Protein AF-A0A167DPK0-F1 (afdb_monomer_lite)

Organism: NCBI:txid796027

Radius of gyration: 29.3 Å; chains: 1; bounding box: 85×48×96 Å

InterPro domains:
  IPR035189 Std1/Mth1 [PF17235] (46-221)

Secondary structure (DSSP, 8-state):
--HHHHHHHHGGGSS--------PPP---------PPP-----------PPPEE-HHHHS-S--TTTS-HHHHS-GGGB-TTSSBGGG---STTHHHHHHHHHTEESS--GGGTTSPPEESSTT---EE--TT--HHHHHHHHHTS-TTGGG---HHHHHHHHHHHHHHHHHHHHHH-TT--TTPPPPHHHHHHHHHHHHHHHHHHHHHHHHHHHHHHHHHHHHHHHHHHHHTTS-SS-SSHHHHHHHTT---TT--GGGTTSS---PPP----HHHHHHHHHHHHHHHHHHTT----PPP--

Sequence (303 aa):
MSTMISTMYSTAMSQHIPQSLLSSPTVRVSSPGLGKPSFSHIEHVSKPTTAKVLPLKDLIAKNFSDMYAPEVLADPRLLNDIGRPKFTDRAIVDWTVNDVRSLLIVCELQPEWNGVLPVVQESGYRMMHLPLNASNEQIVDTLVSSDIYKEHNFDKRFLVQTAQYTVEAARRRIVGNQANGNEFAPLSKPEWRNIIENYLLNLGCEAQCRLDYKRVCMQLKRQKQALAKETSSHSSSSNSLLKKALLASSSTSPDFPSYLKNNMNSQKPKPSLTRHEKQVVWVQVQSQLYQRLGLDWEADELV

Structure (mmCIF, N/CA/C/O backbone):
data_AF-A0A167DPK0-F1
#
_entry.id   AF-A0A167DPK0-F1
#
loop_
_atom_site.group_PDB
_atom_site.id
_atom_site.type_symbol
_atom_site.label_atom_id
_atom_site.label_alt_id
_atom_site.label_comp_id
_atom_site.label_asym_id
_atom_site.label_entity_id
_atom_site.label_seq_id
_atom_site.pdbx_PDB_ins_code
_atom_site.Cartn_x
_atom_site.Cartn_y
_atom_site.Cartn_z
_atom_site.occupancy
_atom_site.B_iso_or_equiv
_atom_site.auth_seq_id
_atom_site.auth_comp_id
_atom_site.auth_asym_id
_atom_site.auth_atom_id
_atom_site.pdbx_PDB_model_num
ATOM 1 N N . MET A 1 1 ? 26.444 -0.293 13.824 1.00 27.33 1 MET A N 1
ATOM 2 C CA . MET A 1 1 ? 26.329 -0.323 12.347 1.00 27.33 1 MET A CA 1
ATOM 3 C C . MET A 1 1 ? 24.963 -0.826 11.842 1.00 27.33 1 MET A C 1
ATOM 5 O O . MET A 1 1 ? 24.847 -1.095 10.660 1.00 27.33 1 MET A O 1
ATOM 9 N N . SER A 1 2 ? 23.902 -0.866 12.670 1.00 25.80 2 SER A N 1
ATOM 10 C CA . SER A 1 2 ? 22.515 -1.142 12.219 1.00 25.80 2 SER A CA 1
ATOM 11 C C . SER A 1 2 ? 21.680 0.117 11.948 1.00 25.80 2 SER A C 1
ATOM 13 O O . SER A 1 2 ? 20.556 0.012 11.475 1.00 25.80 2 SER A O 1
ATOM 15 N N . THR A 1 3 ? 22.204 1.311 12.234 1.00 26.42 3 THR A N 1
ATOM 16 C CA . THR A 1 3 ? 21.411 2.549 12.231 1.00 26.42 3 THR A CA 1
ATOM 17 C C . THR A 1 3 ? 21.234 3.166 10.839 1.00 26.42 3 THR A C 1
ATOM 19 O O . THR A 1 3 ? 20.255 3.865 10.627 1.00 26.42 3 THR A O 1
ATOM 22 N N . MET A 1 4 ? 22.112 2.879 9.867 1.00 25.86 4 MET A N 1
ATOM 23 C CA . MET A 1 4 ? 22.063 3.540 8.548 1.00 25.86 4 MET A CA 1
ATOM 24 C C . MET A 1 4 ? 21.025 2.962 7.575 1.00 25.86 4 MET A C 1
ATOM 26 O O . MET A 1 4 ? 20.507 3.704 6.747 1.00 25.86 4 MET A O 1
ATOM 30 N N . ILE A 1 5 ? 20.655 1.681 7.694 1.00 32.56 5 ILE A N 1
ATOM 31 C CA . ILE A 1 5 ? 19.601 1.096 6.841 1.00 32.56 5 ILE A CA 1
ATOM 32 C C . ILE A 1 5 ? 18.209 1.560 7.309 1.00 32.56 5 ILE A C 1
ATOM 34 O O . ILE A 1 5 ? 17.318 1.755 6.488 1.00 32.56 5 ILE A O 1
ATOM 38 N N . SER A 1 6 ? 18.040 1.842 8.609 1.00 30.30 6 SER A N 1
ATOM 39 C CA . SER A 1 6 ? 16.793 2.406 9.151 1.00 30.30 6 SER A CA 1
ATOM 40 C C . SER A 1 6 ? 16.546 3.831 8.646 1.00 30.30 6 SER A C 1
ATOM 42 O O . SER A 1 6 ? 15.424 4.172 8.286 1.00 30.30 6 SER A O 1
ATOM 44 N N . THR A 1 7 ? 17.593 4.657 8.528 1.00 32.47 7 THR A N 1
ATOM 45 C CA . THR A 1 7 ? 17.460 6.067 8.122 1.00 32.47 7 THR A CA 1
ATOM 46 C C . THR A 1 7 ? 16.958 6.238 6.684 1.00 32.47 7 THR A C 1
ATOM 48 O O . THR A 1 7 ? 16.249 7.198 6.406 1.00 32.47 7 THR A O 1
ATOM 51 N N . MET A 1 8 ? 17.240 5.300 5.771 1.00 36.44 8 MET A N 1
ATOM 52 C CA . MET A 1 8 ? 16.767 5.409 4.380 1.00 36.44 8 MET A CA 1
ATOM 53 C C . MET A 1 8 ? 15.260 5.148 4.208 1.00 36.44 8 MET A C 1
ATOM 55 O O . MET A 1 8 ? 14.679 5.585 3.212 1.00 36.44 8 MET A O 1
ATOM 59 N N . TYR A 1 9 ? 14.614 4.493 5.182 1.00 41.19 9 TYR A N 1
ATOM 60 C CA . TYR A 1 9 ? 13.186 4.150 5.130 1.00 41.19 9 TYR A CA 1
ATOM 61 C C . TYR A 1 9 ? 12.336 4.830 6.217 1.00 41.19 9 TYR A C 1
ATOM 63 O O . TYR A 1 9 ? 11.127 4.961 6.034 1.00 41.19 9 TYR A O 1
ATOM 71 N N . SER A 1 10 ? 12.949 5.323 7.299 1.00 35.56 10 SER A N 1
ATOM 72 C CA . SER A 1 10 ? 12.265 6.028 8.395 1.00 35.56 10 SER A CA 1
ATOM 73 C C . SER A 1 10 ? 11.780 7.434 8.041 1.00 35.56 10 SER A C 1
ATOM 75 O O . SER A 1 10 ? 10.723 7.856 8.494 1.00 35.56 10 SER A O 1
ATOM 77 N N . THR A 1 11 ? 12.504 8.182 7.205 1.00 37.75 11 THR A N 1
ATOM 78 C CA . THR A 1 11 ? 12.192 9.606 6.962 1.00 37.75 11 THR A CA 1
ATOM 79 C C . THR A 1 11 ? 10.936 9.826 6.097 1.00 37.75 11 THR A C 1
ATOM 81 O O . THR A 1 11 ? 10.488 10.956 5.930 1.00 37.75 11 THR A O 1
ATOM 84 N N . ALA A 1 12 ? 10.327 8.765 5.554 1.00 40.50 12 ALA A N 1
ATOM 85 C CA . ALA A 1 12 ? 9.213 8.859 4.605 1.00 40.50 12 ALA A CA 1
ATOM 86 C C . ALA A 1 12 ? 7.837 9.169 5.232 1.00 40.50 12 ALA A C 1
ATOM 88 O O . ALA A 1 12 ? 6.881 9.364 4.485 1.00 40.50 12 ALA A O 1
ATOM 89 N N . MET A 1 13 ? 7.710 9.203 6.563 1.00 44.97 13 MET A N 1
ATOM 90 C CA . MET A 1 13 ? 6.403 9.331 7.235 1.00 44.97 13 MET A CA 1
ATOM 91 C C . MET A 1 13 ? 6.269 10.568 8.135 1.00 44.97 13 MET A C 1
ATOM 93 O O . MET A 1 13 ? 5.183 10.814 8.650 1.00 44.97 13 MET A O 1
ATOM 97 N N . SER A 1 14 ? 7.335 11.355 8.321 1.00 34.38 14 SER A N 1
ATOM 98 C CA . SER A 1 14 ? 7.389 12.387 9.371 1.00 34.38 14 SER A CA 1
ATOM 99 C C . SER A 1 14 ? 7.186 13.830 8.890 1.00 34.38 14 SER A C 1
ATOM 101 O O . SER A 1 14 ? 7.500 14.753 9.636 1.00 34.38 14 SER A O 1
ATOM 103 N N . GLN A 1 15 ? 6.708 14.088 7.666 1.00 36.50 15 GLN A N 1
ATOM 104 C CA . GLN A 1 15 ? 6.558 15.476 7.197 1.00 36.50 15 GLN A CA 1
ATOM 105 C C . GLN A 1 15 ? 5.253 15.743 6.437 1.00 36.50 15 GLN A C 1
ATOM 107 O O . GLN A 1 15 ? 5.051 15.252 5.325 1.00 36.50 15 GLN A O 1
ATOM 112 N N . HIS A 1 16 ? 4.432 16.570 7.097 1.00 39.66 16 HIS A N 1
ATOM 113 C CA . HIS A 1 16 ? 3.443 17.549 6.635 1.00 39.66 16 HIS A CA 1
ATOM 114 C C . HIS A 1 16 ? 2.552 17.204 5.430 1.00 39.66 16 HIS A C 1
ATOM 116 O O . HIS A 1 16 ? 3.004 17.134 4.289 1.00 39.66 16 HIS A O 1
ATOM 122 N N . ILE A 1 17 ? 1.236 17.187 5.680 1.00 36.88 17 ILE A N 1
ATOM 123 C CA . ILE A 1 17 ? 0.193 17.443 4.677 1.00 36.88 17 ILE A CA 1
ATOM 124 C C . ILE A 1 17 ? -0.307 18.886 4.883 1.00 36.88 17 ILE A C 1
ATOM 126 O O . ILE A 1 17 ? -1.139 19.117 5.764 1.00 36.88 17 ILE A O 1
ATOM 130 N N . PRO A 1 18 ? 0.148 19.885 4.104 1.00 30.56 18 PRO A N 1
ATOM 131 C CA . PRO A 1 18 ? -0.473 21.202 4.112 1.00 30.56 18 PRO A CA 1
ATOM 132 C C . PRO A 1 18 ? -1.832 21.132 3.405 1.00 30.56 18 PRO A C 1
ATOM 134 O O . PRO A 1 18 ? -1.925 20.786 2.227 1.00 30.56 18 PRO A O 1
ATOM 137 N N . GLN A 1 19 ? -2.905 21.485 4.112 1.00 33.00 19 GLN A N 1
ATOM 138 C CA . GLN A 1 19 ? -4.213 21.738 3.506 1.00 33.00 19 GLN A CA 1
ATOM 139 C C . GLN A 1 19 ? -4.300 23.191 3.021 1.00 33.00 19 GLN A C 1
ATOM 141 O O . GLN A 1 19 ? -4.939 24.014 3.668 1.00 33.00 19 GLN A O 1
ATOM 146 N N . SER A 1 20 ? -3.682 23.536 1.890 1.00 33.72 20 SER A N 1
ATOM 147 C CA . SER A 1 20 ? -4.003 24.786 1.183 1.00 33.72 20 SER A CA 1
ATOM 148 C C . SER A 1 20 ? -3.392 24.843 -0.220 1.00 33.72 20 SER A C 1
ATOM 150 O O . SER A 1 20 ? -2.316 24.309 -0.455 1.00 33.72 20 SER A O 1
ATOM 152 N N . LEU A 1 21 ? -4.080 25.581 -1.107 1.00 29.33 21 LEU A N 1
ATOM 153 C CA . LEU A 1 21 ? -3.660 26.095 -2.427 1.00 29.33 21 LEU A CA 1
ATOM 154 C C . LEU A 1 21 ? -4.123 25.301 -3.669 1.00 29.33 21 LEU A C 1
ATOM 156 O O . LEU A 1 21 ? -3.356 24.628 -4.346 1.00 29.33 21 LEU A O 1
ATOM 160 N N . LEU A 1 22 ? -5.398 25.492 -4.035 1.00 30.78 22 LEU A N 1
ATOM 161 C CA . LEU A 1 22 ? -5.897 25.307 -5.404 1.00 30.78 22 LEU A CA 1
ATOM 162 C C . LEU A 1 22 ? -6.153 26.684 -6.025 1.00 30.78 22 LEU A C 1
ATOM 164 O O . LEU A 1 22 ? -7.084 27.386 -5.635 1.00 30.78 22 LEU A O 1
ATOM 168 N N . SER A 1 23 ? -5.328 27.077 -6.992 1.00 30.00 23 SER A N 1
ATOM 169 C CA . SER A 1 23 ? -5.599 28.169 -7.935 1.00 30.00 23 SER A CA 1
ATOM 170 C C . SER A 1 23 ? -4.771 27.926 -9.195 1.00 30.00 23 SER A C 1
ATOM 172 O O . SER A 1 23 ? -3.567 28.160 -9.199 1.00 30.00 23 SER A O 1
ATOM 174 N N . SER A 1 24 ? -5.401 27.425 -10.258 1.00 31.25 24 SER A N 1
ATOM 175 C CA . SER A 1 24 ? -4.761 27.246 -11.566 1.00 31.25 24 SER A CA 1
ATOM 176 C C . SER A 1 24 ? -5.175 28.380 -12.509 1.00 31.25 24 SER A C 1
ATOM 178 O O . SER A 1 24 ? -6.375 28.635 -12.635 1.00 31.25 24 SER A O 1
ATOM 180 N N . PRO A 1 25 ? -4.238 29.044 -13.208 1.00 32.38 25 PRO A N 1
ATOM 181 C CA . PRO A 1 25 ? -4.571 29.931 -14.311 1.00 32.38 25 PRO A CA 1
ATOM 182 C C . PRO A 1 25 ? -4.713 29.159 -15.634 1.00 32.38 25 PRO A C 1
ATOM 184 O O . PRO A 1 25 ? -3.910 28.294 -15.980 1.00 32.38 25 PRO A O 1
ATOM 187 N N . THR A 1 26 ? -5.749 29.518 -16.388 1.00 33.09 26 THR A N 1
ATOM 188 C CA . THR A 1 26 ? -6.045 29.041 -17.744 1.00 33.09 26 THR A CA 1
ATOM 189 C C . THR A 1 26 ? -5.082 29.663 -18.756 1.00 33.09 26 THR A C 1
ATOM 191 O O . THR A 1 26 ? -5.118 30.874 -18.969 1.00 33.09 26 THR A O 1
ATOM 194 N N . VAL A 1 27 ? -4.278 28.847 -19.443 1.00 34.25 27 VAL A N 1
ATOM 195 C CA . VAL A 1 27 ? -3.477 29.281 -20.600 1.00 34.25 27 VAL A CA 1
ATOM 196 C C . VAL A 1 27 ? -4.094 28.713 -21.878 1.00 34.25 27 VAL A C 1
ATOM 198 O O . VAL A 1 27 ? -4.186 27.502 -22.058 1.00 34.25 27 VAL A O 1
ATOM 201 N N . ARG A 1 28 ? -4.535 29.606 -22.773 1.00 38.69 28 ARG A N 1
ATOM 202 C CA . ARG A 1 28 ? -4.926 29.276 -24.152 1.00 38.69 28 ARG A CA 1
ATOM 203 C C . ARG A 1 28 ? -3.674 29.244 -25.026 1.00 38.69 28 ARG A C 1
ATOM 205 O O . ARG A 1 28 ? -2.980 30.252 -25.120 1.00 38.69 28 ARG A O 1
ATOM 212 N N . VAL A 1 29 ? -3.434 28.121 -25.699 1.00 40.19 29 VAL A N 1
ATOM 213 C CA . VAL A 1 29 ? -2.419 27.992 -26.754 1.00 40.19 29 VAL A CA 1
ATOM 214 C C . VAL A 1 29 ? -3.125 27.881 -28.103 1.00 40.19 29 VAL A C 1
ATOM 216 O O . VAL A 1 29 ? -3.998 27.037 -28.291 1.00 40.19 29 VAL A O 1
ATOM 219 N N . SER A 1 30 ? -2.743 28.758 -29.027 1.00 42.22 30 SER A N 1
ATOM 220 C CA . SER A 1 30 ? -3.164 28.774 -30.429 1.00 42.22 30 SER A CA 1
ATOM 221 C C . SER A 1 30 ? -2.157 27.987 -31.274 1.00 42.22 30 SER A C 1
ATOM 223 O O . SER A 1 30 ? -0.954 28.190 -31.125 1.00 42.22 30 SER A O 1
ATOM 225 N N . SER A 1 31 ? -2.623 27.134 -32.189 1.00 39.69 31 SER A N 1
ATOM 226 C CA . SER A 1 31 ? -1.777 26.371 -33.126 1.00 39.69 31 SER A CA 1
ATOM 227 C C . SER A 1 31 ? -2.003 26.818 -34.576 1.00 39.69 31 SER A C 1
ATOM 229 O O . SER A 1 31 ? -3.163 26.997 -34.957 1.00 39.69 31 SER A O 1
ATOM 231 N N . PRO A 1 32 ? -0.955 26.910 -35.421 1.00 49.31 32 PRO A N 1
ATOM 232 C CA . PRO A 1 32 ? -1.124 26.960 -36.870 1.00 49.31 32 PRO A CA 1
ATOM 233 C C . PRO A 1 32 ? -0.533 25.738 -37.607 1.00 49.31 32 PRO A C 1
ATOM 235 O O . PRO A 1 32 ? 0.553 25.271 -37.285 1.00 49.31 32 PRO A O 1
ATOM 238 N N . GLY A 1 33 ? -1.260 25.304 -38.647 1.00 39.09 33 GLY A N 1
ATOM 239 C CA . GLY A 1 33 ? -0.754 24.898 -39.975 1.00 39.09 33 GLY A CA 1
ATOM 240 C C . GLY A 1 33 ? 0.009 23.569 -40.106 1.00 39.09 33 GLY A C 1
ATOM 241 O O . GLY A 1 33 ? 1.165 23.475 -39.730 1.00 39.09 33 GLY A O 1
ATOM 242 N N . LEU A 1 34 ? -0.626 22.488 -40.573 1.00 48.00 34 LEU A N 1
ATOM 243 C CA . LEU A 1 34 ? -0.731 22.024 -41.977 1.00 48.00 34 LEU A CA 1
ATOM 244 C C . LEU A 1 34 ? 0.576 21.515 -42.631 1.00 48.00 34 LEU A C 1
ATOM 246 O O . LEU A 1 34 ? 1.387 22.284 -43.133 1.00 48.00 34 LEU A O 1
ATOM 250 N N . GLY A 1 35 ? 0.674 20.189 -42.761 1.00 40.03 35 GLY A N 1
ATOM 251 C CA . GLY A 1 35 ? 1.573 19.490 -43.682 1.00 40.03 35 GLY A CA 1
ATOM 252 C C . GLY A 1 35 ? 1.210 18.004 -43.739 1.00 40.03 35 GLY A C 1
ATOM 253 O O . GLY A 1 35 ? 1.404 17.291 -42.761 1.00 40.03 35 GLY A O 1
ATOM 254 N N . LYS A 1 36 ? 0.618 17.544 -44.849 1.00 44.56 36 LYS A N 1
ATOM 255 C CA . LYS A 1 36 ? 0.228 16.138 -45.068 1.00 44.56 36 LYS A CA 1
ATOM 256 C C . LYS A 1 36 ? 1.340 15.393 -45.820 1.00 44.56 36 LYS A C 1
ATOM 258 O O . LYS A 1 36 ? 1.557 15.722 -46.986 1.00 44.56 36 LYS A O 1
ATOM 263 N N . PRO A 1 37 ? 1.984 14.366 -45.242 1.00 49.00 37 PRO A N 1
ATOM 264 C CA . PRO A 1 37 ? 2.708 13.375 -46.022 1.00 49.00 37 PRO A CA 1
ATOM 265 C C . PRO A 1 37 ? 1.772 12.228 -46.435 1.00 49.00 37 PRO A C 1
ATOM 267 O O . PRO A 1 37 ? 1.043 11.662 -45.622 1.00 49.00 37 PRO A O 1
ATOM 270 N N . SER A 1 38 ? 1.793 11.914 -47.729 1.00 55.28 38 SER A N 1
ATOM 271 C CA . SER A 1 38 ? 1.148 10.746 -48.334 1.00 55.28 38 SER A CA 1
ATOM 272 C C . SER A 1 38 ? 1.940 9.487 -47.969 1.00 55.28 38 SER A C 1
ATOM 274 O O . SER A 1 38 ? 3.129 9.415 -48.276 1.00 55.28 38 SER A O 1
ATOM 276 N N . PHE A 1 39 ? 1.302 8.518 -47.308 1.00 47.38 39 PHE A N 1
ATOM 277 C CA . PHE A 1 39 ? 1.898 7.226 -46.954 1.00 47.38 39 PHE A CA 1
ATOM 278 C C . PHE A 1 39 ? 1.244 6.106 -47.768 1.00 47.38 39 PHE A C 1
ATOM 280 O O . PHE A 1 39 ? 0.022 5.958 -47.778 1.00 47.38 39 PHE A O 1
ATOM 287 N N . SER A 1 40 ? 2.079 5.324 -48.448 1.00 52.19 40 SER A N 1
ATOM 288 C CA . SER A 1 40 ? 1.713 4.108 -49.166 1.00 52.19 40 SER A CA 1
ATOM 289 C C . SER A 1 40 ? 1.206 3.034 -48.200 1.00 52.19 40 SER A C 1
ATOM 291 O O . SER A 1 40 ? 1.816 2.727 -47.177 1.00 52.19 40 SER A O 1
ATOM 293 N N . HIS A 1 41 ? 0.050 2.479 -48.548 1.00 46.03 41 HIS A N 1
ATOM 294 C CA . HIS A 1 41 ? -0.718 1.516 -47.774 1.00 46.03 41 HIS A CA 1
ATOM 295 C C . HIS A 1 41 ? -0.055 0.129 -47.843 1.00 46.03 41 HIS A C 1
ATOM 297 O O . HIS A 1 41 ? -0.154 -0.558 -48.857 1.00 46.03 41 HIS A O 1
ATOM 303 N N . ILE A 1 42 ? 0.651 -0.273 -46.783 1.00 56.31 42 ILE A N 1
ATOM 304 C CA . ILE A 1 42 ? 1.038 -1.671 -46.550 1.00 56.31 42 ILE A CA 1
ATOM 305 C C . ILE A 1 42 ? -0.034 -2.265 -45.634 1.00 56.31 42 ILE A C 1
ATOM 307 O O . ILE A 1 42 ? -0.063 -1.973 -44.438 1.00 56.31 42 ILE A O 1
ATOM 311 N N . GLU A 1 43 ? -0.935 -3.072 -46.196 1.00 50.31 43 GLU A N 1
ATOM 312 C CA . GLU A 1 43 ? -1.937 -3.832 -45.442 1.00 50.31 43 GLU A CA 1
ATOM 313 C C . GLU A 1 43 ? -1.256 -4.964 -44.654 1.00 50.31 43 GLU A C 1
ATOM 315 O O . GLU A 1 43 ? -1.217 -6.125 -45.060 1.00 50.31 43 GLU A O 1
ATOM 320 N N . HIS A 1 44 ? -0.694 -4.626 -43.493 1.00 58.75 44 HIS A N 1
ATOM 321 C CA . HIS A 1 44 ? -0.365 -5.618 -42.477 1.00 58.75 44 HIS A CA 1
ATOM 322 C C . HIS A 1 44 ? -1.673 -6.096 -41.838 1.00 58.75 44 HIS A C 1
ATOM 324 O O . HIS A 1 44 ? -2.226 -5.442 -40.957 1.00 58.75 44 HIS A O 1
ATOM 330 N N . VAL A 1 45 ? -2.166 -7.252 -42.288 1.00 55.06 45 VAL A N 1
ATOM 331 C CA . VAL A 1 45 ? -3.273 -7.980 -41.653 1.00 55.06 45 VAL A CA 1
ATOM 332 C C . VAL A 1 45 ? -2.808 -8.466 -40.274 1.00 55.06 45 VAL A C 1
ATOM 334 O O . VAL A 1 45 ? -2.298 -9.576 -40.112 1.00 55.06 45 VAL A O 1
ATOM 337 N N . SER A 1 46 ? -2.926 -7.608 -39.264 1.00 66.94 46 SER A N 1
ATOM 338 C CA . SER A 1 46 ? -2.685 -7.944 -37.864 1.00 66.94 46 SER A CA 1
ATOM 339 C C . SER A 1 46 ? -3.856 -8.780 -37.351 1.00 66.94 46 SER A C 1
ATOM 341 O O . SER A 1 46 ? -4.969 -8.293 -37.157 1.00 66.94 46 SER A O 1
ATOM 343 N N . LYS A 1 47 ? -3.616 -10.082 -37.154 1.00 72.81 47 LYS A N 1
ATOM 344 C CA . LYS A 1 47 ? -4.569 -10.962 -36.463 1.00 72.81 47 LYS A CA 1
ATOM 345 C 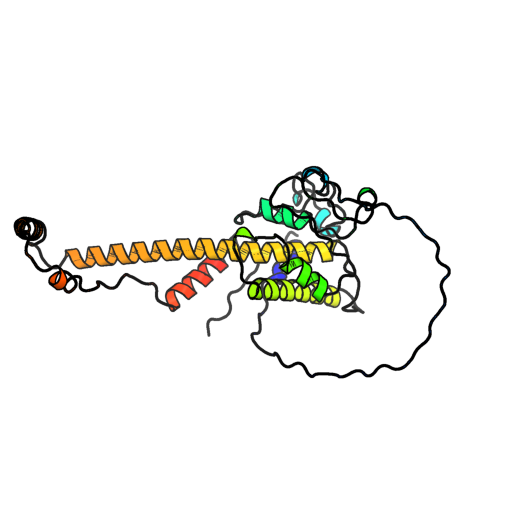C . LYS A 1 47 ? -4.910 -10.347 -35.094 1.00 72.81 47 LYS A C 1
ATOM 347 O O . LYS A 1 47 ? -3.993 -9.875 -34.423 1.00 72.81 47 LYS A O 1
ATOM 352 N N . PRO A 1 48 ? -6.183 -10.364 -34.660 1.00 72.19 48 PRO A N 1
ATOM 353 C CA . PRO A 1 48 ? -6.563 -9.839 -33.355 1.00 72.19 48 PRO A CA 1
ATOM 354 C C . PRO A 1 48 ? -5.848 -10.627 -32.252 1.00 72.19 48 PRO A C 1
ATOM 356 O O . PRO A 1 48 ? -6.101 -11.816 -32.054 1.00 72.19 48 PRO A O 1
ATOM 359 N N . THR A 1 49 ? -4.924 -9.968 -31.552 1.00 81.56 49 THR A N 1
ATOM 360 C CA . THR A 1 49 ? -4.180 -10.556 -30.435 1.00 81.56 49 THR A CA 1
ATOM 361 C C . THR A 1 49 ? -5.107 -10.659 -29.228 1.00 81.56 49 THR A C 1
ATOM 363 O O . THR A 1 49 ? -5.312 -9.691 -28.499 1.00 81.56 49 THR A O 1
ATOM 366 N N . THR A 1 50 ? -5.705 -11.829 -29.014 1.00 89.75 50 THR A N 1
ATOM 367 C CA . THR A 1 50 ? -6.469 -12.108 -27.793 1.00 89.75 50 THR A CA 1
ATOM 368 C C . THR A 1 50 ? -5.519 -12.214 -26.602 1.00 89.75 50 THR A C 1
ATOM 370 O O . THR A 1 50 ? -4.518 -12.932 -26.679 1.00 89.75 50 THR A O 1
ATOM 373 N N . ALA A 1 51 ? -5.836 -11.529 -25.500 1.00 93.69 51 ALA A N 1
ATOM 374 C CA . ALA A 1 51 ? -5.058 -11.608 -24.266 1.00 93.69 51 ALA A CA 1
ATOM 375 C C . ALA A 1 51 ? -4.977 -13.059 -23.761 1.00 93.69 51 ALA A C 1
ATOM 377 O O . ALA A 1 51 ? -5.982 -13.772 -23.715 1.00 93.69 51 ALA A O 1
ATOM 378 N N . LYS A 1 52 ? -3.774 -13.501 -23.381 1.00 95.62 52 LYS A N 1
ATOM 379 C CA . LYS A 1 52 ? -3.558 -14.831 -22.794 1.00 95.62 52 LYS A CA 1
ATOM 380 C C . LYS A 1 52 ? -4.114 -14.865 -21.370 1.00 95.62 52 LYS A C 1
ATOM 382 O O . LYS A 1 52 ? -3.941 -13.900 -20.632 1.00 95.62 52 LYS A O 1
ATOM 387 N N . VAL A 1 53 ? -4.730 -15.977 -20.974 1.00 97.62 53 VAL A N 1
ATOM 388 C CA . VAL A 1 53 ? -5.094 -16.239 -19.573 1.00 97.62 53 VAL A CA 1
ATOM 389 C C . VAL A 1 53 ? -3.965 -17.044 -18.940 1.00 97.62 53 VAL A C 1
ATOM 391 O O . VAL A 1 53 ? -3.618 -18.103 -19.461 1.00 97.62 53 VAL A O 1
ATOM 394 N N . LEU A 1 54 ? -3.370 -16.537 -17.861 1.00 97.81 54 LEU A N 1
ATOM 395 C CA . LEU A 1 54 ? -2.229 -17.162 -17.186 1.00 97.81 54 LEU A CA 1
ATOM 396 C C . LEU A 1 54 ? -2.500 -17.296 -15.679 1.00 97.81 54 LEU A C 1
ATOM 398 O O . LEU A 1 54 ? -3.145 -16.414 -15.102 1.00 97.81 54 LEU A O 1
ATOM 402 N N . PRO A 1 55 ? -2.014 -18.367 -15.026 1.00 98.19 55 PRO A N 1
ATOM 403 C CA . PRO A 1 55 ? -2.138 -18.512 -13.581 1.00 98.19 55 PRO A CA 1
ATOM 404 C C . PRO A 1 55 ? -1.210 -17.525 -12.859 1.00 98.19 55 PRO A C 1
ATOM 406 O O . PRO A 1 55 ? -0.105 -17.232 -13.318 1.00 98.19 55 PRO A O 1
ATOM 409 N N . LEU A 1 56 ? -1.630 -17.049 -11.689 1.00 97.88 56 LEU A N 1
ATOM 410 C CA . LEU A 1 56 ? -0.953 -16.018 -10.900 1.00 97.88 56 LEU A CA 1
ATOM 411 C C . LEU A 1 56 ? 0.523 -16.338 -10.632 1.00 97.88 56 LEU A C 1
ATOM 413 O O . LEU A 1 56 ? 1.383 -15.469 -10.753 1.00 97.88 56 LEU A O 1
ATOM 417 N N . LYS A 1 57 ? 0.833 -17.597 -10.311 1.00 97.00 57 LYS A N 1
ATOM 418 C CA . LYS A 1 57 ? 2.206 -18.059 -10.033 1.00 97.00 57 LYS A CA 1
ATOM 419 C C . LYS A 1 57 ? 3.183 -17.858 -11.202 1.00 97.00 57 LYS A C 1
ATOM 421 O O . LYS A 1 57 ? 4.385 -17.770 -10.966 1.00 97.00 57 LYS A O 1
ATOM 426 N N . ASP A 1 58 ? 2.678 -17.811 -12.435 1.00 96.88 58 ASP A N 1
ATOM 427 C CA . ASP A 1 58 ? 3.492 -17.638 -13.642 1.00 96.88 58 ASP A CA 1
ATOM 428 C C . ASP A 1 58 ? 3.679 -16.151 -13.987 1.00 96.88 58 ASP A C 1
ATOM 430 O O . ASP A 1 58 ? 4.526 -15.814 -14.810 1.00 96.88 58 ASP A O 1
ATOM 434 N N . LEU A 1 59 ? 2.915 -15.262 -13.341 1.00 96.69 59 LEU A N 1
ATOM 435 C CA . LEU A 1 59 ? 2.969 -13.811 -13.530 1.00 96.69 59 LEU A CA 1
ATOM 436 C C . LEU A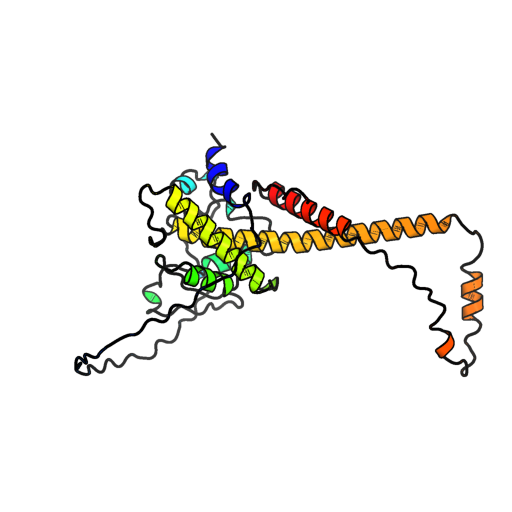 1 59 ? 3.848 -13.101 -12.495 1.00 96.69 59 LEU A C 1
ATOM 438 O O . LEU A 1 59 ? 4.345 -12.008 -12.760 1.00 96.69 59 LEU A O 1
ATOM 442 N N . ILE A 1 60 ? 4.040 -13.699 -11.317 1.00 95.56 60 ILE A N 1
ATOM 443 C CA . ILE A 1 60 ? 4.865 -13.120 -10.253 1.00 95.56 60 ILE A CA 1
ATOM 444 C C . ILE A 1 60 ? 6.349 -13.324 -10.577 1.00 95.56 60 ILE A C 1
ATOM 446 O O . ILE A 1 60 ? 6.787 -14.420 -10.935 1.00 95.56 60 ILE A O 1
ATOM 450 N N . ALA A 1 61 ? 7.138 -12.261 -10.404 1.00 93.50 61 ALA A N 1
ATOM 451 C CA . ALA A 1 61 ? 8.584 -12.318 -10.560 1.00 93.50 61 ALA A CA 1
ATOM 452 C C . ALA A 1 61 ? 9.201 -13.380 -9.635 1.00 93.50 61 ALA A C 1
ATOM 454 O O . ALA A 1 61 ? 8.891 -13.459 -8.449 1.00 93.50 61 ALA A O 1
ATOM 455 N N . LYS A 1 62 ? 10.103 -14.196 -10.185 1.00 92.88 62 LYS A N 1
ATOM 456 C CA . LYS A 1 62 ? 10.856 -15.211 -9.425 1.00 92.88 62 LYS A CA 1
ATOM 457 C C . LYS A 1 62 ? 12.203 -14.689 -8.929 1.00 92.88 62 LYS A C 1
ATOM 459 O O . LYS A 1 62 ? 12.840 -15.327 -8.101 1.00 92.88 62 LYS A O 1
ATOM 464 N N . ASN A 1 63 ? 12.637 -13.553 -9.469 1.00 94.00 63 ASN A N 1
ATOM 465 C CA . ASN A 1 63 ? 13.862 -12.871 -9.101 1.00 94.00 63 ASN A CA 1
ATOM 466 C C . ASN A 1 63 ? 13.541 -11.404 -8.793 1.00 94.00 63 ASN A C 1
ATOM 468 O O . ASN A 1 63 ? 12.809 -10.757 -9.540 1.00 94.00 63 ASN A O 1
ATOM 472 N N . PHE A 1 64 ? 14.100 -10.911 -7.692 1.00 95.19 64 PHE A N 1
ATOM 473 C CA . PHE A 1 64 ? 13.889 -9.568 -7.160 1.00 95.19 64 PHE A CA 1
ATOM 474 C C . PHE A 1 64 ? 15.178 -8.739 -7.123 1.00 95.19 64 PHE A C 1
ATOM 476 O O . PHE A 1 64 ? 15.174 -7.626 -6.600 1.00 95.19 64 PHE A O 1
ATOM 483 N N . SER A 1 65 ? 16.281 -9.257 -7.676 1.00 94.06 65 SER A N 1
ATOM 484 C CA . SER A 1 65 ? 17.603 -8.627 -7.603 1.00 94.06 65 SER A CA 1
ATOM 485 C C . SER A 1 65 ? 17.668 -7.240 -8.244 1.00 94.06 65 SER A C 1
ATOM 487 O O . SER A 1 65 ? 18.528 -6.445 -7.891 1.00 94.06 65 SER A O 1
ATOM 489 N N . ASP A 1 66 ? 16.779 -6.954 -9.195 1.00 94.62 66 ASP A N 1
ATOM 490 C CA . ASP A 1 66 ? 16.704 -5.679 -9.912 1.00 94.62 66 ASP A CA 1
ATOM 491 C C . ASP A 1 66 ? 15.612 -4.734 -9.376 1.00 94.62 66 ASP A C 1
ATOM 493 O O . ASP A 1 66 ? 15.486 -3.601 -9.842 1.00 94.62 66 ASP A O 1
ATOM 497 N N . MET A 1 67 ? 14.818 -5.182 -8.396 1.00 94.50 67 MET A N 1
ATOM 498 C CA . MET A 1 67 ? 13.741 -4.396 -7.784 1.00 94.50 67 MET A CA 1
ATOM 499 C C . MET A 1 67 ? 14.201 -3.576 -6.580 1.00 94.50 67 MET A C 1
ATOM 501 O O . MET A 1 67 ? 13.475 -2.688 -6.138 1.00 94.50 67 MET A O 1
ATOM 505 N N . TYR A 1 68 ? 15.380 -3.867 -6.038 1.00 95.75 68 TYR A N 1
ATOM 506 C CA . TYR A 1 68 ? 15.917 -3.220 -4.846 1.00 95.75 68 TYR A CA 1
ATOM 507 C C . TYR A 1 68 ? 17.339 -2.736 -5.108 1.00 95.75 68 TYR A C 1
ATOM 509 O O . TYR A 1 68 ? 18.048 -3.277 -5.954 1.00 95.75 68 TYR A O 1
ATOM 517 N N . ALA A 1 69 ? 17.750 -1.694 -4.386 1.00 93.19 69 ALA A N 1
ATOM 518 C CA . ALA A 1 69 ? 19.109 -1.187 -4.487 1.00 93.19 69 ALA A CA 1
ATOM 519 C C . ALA A 1 69 ? 20.112 -2.247 -3.976 1.00 93.19 69 ALA A C 1
ATOM 521 O O . ALA A 1 69 ? 19.784 -2.972 -3.026 1.00 93.19 69 ALA A O 1
ATOM 522 N N . PRO A 1 70 ? 21.317 -2.358 -4.567 1.00 93.50 70 PRO A N 1
ATOM 523 C CA . PRO A 1 70 ? 22.302 -3.371 -4.183 1.00 93.50 70 PRO A CA 1
ATOM 524 C C . PRO A 1 70 ? 22.624 -3.377 -2.686 1.00 93.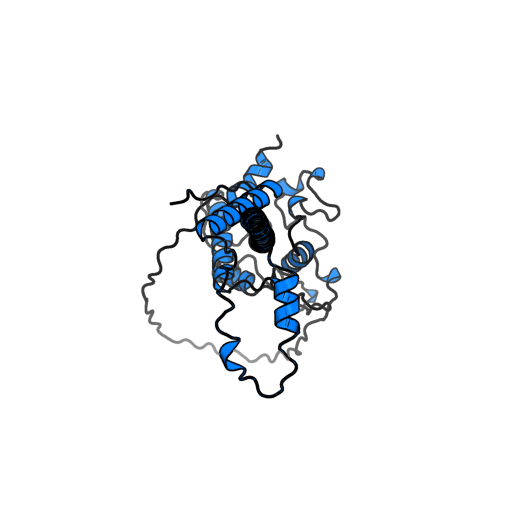50 70 PRO A C 1
ATOM 526 O O . PRO A 1 70 ? 22.825 -4.436 -2.101 1.00 93.50 70 PRO A O 1
ATOM 529 N N . GLU A 1 71 ? 22.608 -2.210 -2.044 1.00 93.50 71 GLU A N 1
ATOM 530 C CA . GLU A 1 71 ? 22.892 -2.032 -0.619 1.00 93.50 71 GLU A CA 1
ATOM 531 C C . GLU A 1 71 ? 21.837 -2.704 0.268 1.00 93.50 71 GLU A C 1
ATOM 533 O O . GLU A 1 71 ? 22.154 -3.205 1.345 1.00 93.50 71 GLU A O 1
ATOM 538 N N . VAL A 1 72 ? 20.584 -2.752 -0.194 1.00 91.50 72 VAL A N 1
ATOM 539 C CA . VAL A 1 72 ? 19.474 -3.410 0.511 1.00 91.50 72 VAL A CA 1
ATOM 540 C C . VAL A 1 72 ? 19.596 -4.930 0.407 1.00 91.50 72 VAL A C 1
ATOM 542 O O . VAL A 1 72 ? 19.239 -5.649 1.338 1.00 91.50 72 VAL A O 1
ATOM 545 N N . LEU A 1 73 ? 20.117 -5.417 -0.721 1.00 93.56 73 LEU A N 1
ATOM 546 C CA . LEU A 1 73 ? 20.312 -6.842 -0.993 1.00 93.56 73 LEU A CA 1
ATOM 547 C C . LEU A 1 73 ? 21.653 -7.382 -0.474 1.00 93.56 73 LEU A C 1
ATOM 549 O O . LEU A 1 73 ? 21.855 -8.594 -0.455 1.00 93.56 73 LEU A O 1
ATOM 553 N N . ALA A 1 74 ? 22.561 -6.500 -0.049 1.00 94.75 74 ALA A N 1
ATOM 554 C CA . ALA A 1 74 ? 23.919 -6.854 0.349 1.00 94.75 74 ALA A CA 1
ATOM 555 C C . ALA A 1 74 ? 23.987 -7.743 1.602 1.00 94.75 74 ALA A C 1
ATOM 557 O O . ALA A 1 74 ? 24.942 -8.505 1.741 1.00 94.75 74 ALA A O 1
ATOM 558 N N . ASP A 1 75 ? 23.001 -7.661 2.504 1.00 95.06 75 ASP A N 1
ATOM 559 C CA . ASP A 1 75 ? 22.921 -8.511 3.697 1.00 95.06 75 ASP A CA 1
ATOM 560 C C . ASP A 1 75 ? 21.830 -9.589 3.544 1.00 95.06 75 ASP A C 1
ATOM 562 O O . ASP A 1 75 ? 20.644 -9.301 3.742 1.00 95.06 75 ASP A O 1
ATOM 566 N N . PRO A 1 76 ? 22.199 -10.861 3.283 1.00 94.25 76 PRO A N 1
ATOM 567 C CA . PRO A 1 76 ? 21.247 -11.965 3.175 1.00 94.25 76 PRO A CA 1
ATOM 568 C C . PRO A 1 76 ? 20.393 -12.177 4.431 1.00 94.25 76 PRO A C 1
ATOM 570 O O . PRO A 1 76 ? 19.302 -12.735 4.350 1.00 94.25 76 PRO A O 1
ATOM 573 N N . ARG A 1 77 ? 20.847 -11.725 5.610 1.00 95.75 77 ARG A N 1
ATOM 574 C CA . ARG A 1 77 ? 20.079 -11.843 6.863 1.00 95.75 77 ARG A CA 1
ATOM 575 C C . ARG A 1 77 ? 18.864 -10.928 6.883 1.00 95.75 77 ARG A C 1
ATOM 577 O O . ARG A 1 77 ? 17.944 -11.169 7.669 1.00 95.75 77 ARG A O 1
ATOM 584 N N . LEU A 1 78 ? 18.867 -9.887 6.055 1.00 93.12 78 LEU A N 1
ATOM 585 C CA . LEU A 1 78 ? 17.757 -8.962 5.879 1.00 93.12 78 LEU A CA 1
ATOM 586 C C . LEU A 1 78 ? 16.808 -9.404 4.765 1.00 93.12 78 LEU A C 1
ATOM 588 O O . LEU A 1 78 ? 15.851 -8.684 4.505 1.00 93.12 78 LEU A O 1
ATOM 592 N N . LEU A 1 79 ? 17.019 -10.571 4.146 1.00 95.06 79 LEU A N 1
ATOM 593 C CA . LEU A 1 79 ? 16.154 -11.120 3.103 1.00 95.06 79 LEU A CA 1
ATOM 594 C C . LEU A 1 79 ? 15.260 -12.248 3.638 1.00 95.06 79 LEU A C 1
ATOM 596 O O . LEU A 1 79 ? 15.579 -12.905 4.631 1.00 95.06 79 LEU A O 1
ATOM 600 N N . ASN A 1 80 ? 14.110 -12.440 2.999 1.00 94.38 80 ASN A N 1
ATOM 601 C CA . ASN A 1 80 ? 13.228 -13.584 3.199 1.00 94.38 80 ASN A CA 1
ATOM 602 C C . ASN A 1 80 ? 13.610 -14.751 2.269 1.00 94.38 80 ASN A C 1
ATOM 604 O O . ASN A 1 80 ? 14.494 -14.619 1.423 1.00 94.38 80 ASN A O 1
ATOM 608 N N . ASP A 1 81 ? 12.909 -15.880 2.391 1.00 93.56 81 ASP A N 1
ATOM 609 C CA . ASP A 1 81 ? 13.190 -17.111 1.629 1.00 93.56 81 ASP A CA 1
ATOM 610 C C . ASP A 1 81 ? 13.052 -16.948 0.104 1.00 93.56 81 ASP A C 1
ATOM 612 O O . ASP A 1 81 ? 13.564 -17.755 -0.667 1.00 93.56 81 ASP A O 1
ATOM 616 N N . ILE A 1 82 ? 12.363 -15.892 -0.338 1.00 92.19 82 ILE A N 1
ATOM 617 C CA . ILE A 1 82 ? 12.106 -15.572 -1.746 1.00 92.19 82 ILE A CA 1
ATOM 618 C C . ILE A 1 82 ? 13.137 -14.542 -2.271 1.00 92.19 82 ILE A C 1
ATOM 620 O O . ILE A 1 82 ? 13.127 -14.170 -3.442 1.00 92.19 82 ILE A O 1
ATOM 624 N N . GLY A 1 83 ? 14.062 -14.079 -1.421 1.00 93.12 83 GLY A N 1
ATOM 625 C CA . GLY A 1 83 ? 15.106 -13.116 -1.779 1.00 93.12 83 GLY A CA 1
ATOM 626 C C . GLY A 1 83 ? 14.652 -11.653 -1.769 1.00 93.12 83 GLY A C 1
ATOM 627 O O . GLY A 1 83 ? 15.359 -10.795 -2.294 1.00 93.12 83 GLY A O 1
ATOM 628 N N . ARG A 1 84 ? 13.490 -11.345 -1.178 1.00 95.62 84 ARG A N 1
ATOM 629 C CA . ARG A 1 84 ? 13.024 -9.965 -0.956 1.00 95.62 84 ARG A CA 1
ATOM 630 C C . ARG A 1 84 ? 13.424 -9.466 0.432 1.00 95.62 84 ARG A C 1
ATOM 632 O O . ARG A 1 84 ? 13.553 -10.279 1.346 1.00 95.62 84 ARG A O 1
ATOM 639 N N . PRO A 1 85 ? 13.563 -8.150 0.641 1.00 95.69 85 PRO A N 1
ATOM 640 C CA . PRO A 1 85 ? 13.841 -7.600 1.962 1.00 95.69 85 PRO A CA 1
ATOM 641 C C . PRO A 1 85 ? 12.764 -7.966 2.991 1.00 95.69 85 PRO A C 1
ATOM 643 O O . PRO A 1 85 ? 11.574 -7.874 2.718 1.00 95.69 85 PRO A O 1
ATOM 646 N N . LYS A 1 86 ? 13.157 -8.312 4.218 1.00 93.88 86 LYS A N 1
ATOM 647 C CA . LYS A 1 86 ? 12.246 -8.700 5.310 1.00 93.88 86 LYS A CA 1
ATOM 648 C C . LYS A 1 86 ? 11.197 -7.639 5.629 1.00 93.88 86 LYS A C 1
ATOM 650 O O . LYS A 1 86 ? 10.107 -7.986 6.061 1.00 93.88 86 LYS A O 1
ATOM 655 N N . PHE A 1 87 ? 11.489 -6.359 5.383 1.00 90.44 87 PHE A N 1
ATOM 656 C CA . PHE A 1 87 ? 10.522 -5.276 5.586 1.00 90.44 87 PHE A CA 1
ATOM 657 C C . PHE A 1 87 ? 9.321 -5.331 4.626 1.00 90.44 87 PHE A C 1
ATOM 659 O O . PHE A 1 87 ? 8.362 -4.579 4.818 1.00 90.44 87 PHE A O 1
ATOM 666 N N . THR A 1 88 ? 9.366 -6.163 3.579 1.00 93.06 88 THR A N 1
ATOM 667 C CA . THR A 1 88 ? 8.226 -6.383 2.682 1.00 93.06 88 THR A CA 1
ATOM 668 C C . THR A 1 88 ? 7.214 -7.361 3.265 1.00 93.06 88 THR A C 1
ATOM 670 O O . THR A 1 88 ? 6.127 -7.483 2.715 1.00 93.06 88 THR A O 1
ATOM 673 N N . ASP A 1 89 ? 7.544 -8.059 4.353 1.00 94.00 89 ASP A N 1
ATOM 674 C CA . ASP A 1 89 ? 6.603 -8.875 5.111 1.00 94.00 89 ASP A CA 1
ATOM 675 C C . ASP A 1 89 ? 6.171 -8.109 6.365 1.00 94.00 89 ASP A C 1
ATOM 677 O O . ASP A 1 89 ? 6.993 -7.732 7.205 1.00 94.00 89 ASP A O 1
ATOM 681 N N . ARG A 1 90 ? 4.876 -7.797 6.464 1.00 94.12 90 ARG A N 1
ATOM 682 C CA . ARG A 1 90 ? 4.338 -6.973 7.548 1.00 94.12 90 ARG A CA 1
ATOM 683 C C . ARG A 1 90 ? 3.071 -7.584 8.114 1.00 94.12 90 ARG A C 1
ATOM 685 O O . ARG A 1 90 ? 2.161 -7.976 7.391 1.00 94.12 90 ARG A O 1
ATOM 692 N N . ALA A 1 91 ? 2.969 -7.546 9.440 1.00 95.56 91 ALA A N 1
ATOM 693 C CA . ALA A 1 91 ? 1.770 -7.931 10.179 1.00 95.56 91 ALA A CA 1
ATOM 694 C C . ALA A 1 91 ? 0.695 -6.822 10.129 1.00 95.56 91 ALA A C 1
ATOM 696 O O . ALA A 1 91 ? 0.330 -6.234 11.155 1.00 95.56 91 ALA A O 1
ATOM 697 N N . ILE A 1 92 ? 0.229 -6.511 8.921 1.00 97.19 92 ILE A N 1
ATOM 698 C CA . ILE A 1 92 ? -0.833 -5.548 8.611 1.00 97.19 92 ILE A CA 1
ATOM 699 C C . ILE A 1 92 ? -2.015 -6.326 8.018 1.00 97.19 92 ILE A C 1
ATOM 701 O O . ILE A 1 92 ? -1.824 -7.354 7.366 1.00 97.19 92 ILE A O 1
ATOM 705 N N . VAL A 1 93 ? -3.242 -5.873 8.280 1.00 97.94 93 VAL A N 1
ATOM 706 C CA . VAL A 1 93 ? -4.454 -6.487 7.722 1.00 97.94 93 VAL A CA 1
ATOM 707 C C . VAL A 1 93 ? -4.358 -6.638 6.201 1.00 97.94 93 VAL A C 1
ATOM 709 O O . VAL A 1 93 ? -3.936 -5.716 5.519 1.00 97.94 93 VAL A O 1
ATOM 712 N N . ASP A 1 94 ? -4.724 -7.809 5.675 1.00 97.94 94 ASP A N 1
ATOM 713 C CA . ASP A 1 94 ? -4.743 -8.120 4.236 1.00 97.94 94 ASP A CA 1
ATOM 714 C C . ASP A 1 94 ? -3.412 -7.878 3.487 1.00 97.94 94 ASP A C 1
ATOM 716 O O . ASP A 1 94 ? -3.392 -7.790 2.255 1.00 97.94 94 ASP A O 1
ATOM 720 N N . TRP A 1 95 ? -2.282 -7.808 4.208 1.00 98.00 95 TRP A N 1
ATOM 721 C CA . TRP A 1 95 ? -0.983 -7.449 3.634 1.00 98.00 95 TRP A CA 1
ATOM 722 C C . TRP A 1 95 ? -0.565 -8.371 2.491 1.00 98.00 95 TRP A C 1
ATOM 724 O O . TRP A 1 95 ? -0.280 -7.895 1.400 1.00 98.00 95 TRP A O 1
ATOM 734 N N . THR A 1 96 ? -0.587 -9.689 2.701 1.00 97.44 96 THR A N 1
ATOM 735 C CA . THR A 1 96 ? -0.107 -10.675 1.719 1.00 97.44 96 THR A CA 1
ATOM 736 C C . THR A 1 96 ? -0.834 -10.578 0.377 1.00 97.44 96 THR A C 1
ATOM 738 O O . THR A 1 96 ? -0.206 -10.620 -0.677 1.00 97.44 96 THR A O 1
ATOM 741 N N . VAL A 1 97 ? -2.161 -10.412 0.389 1.00 98.06 97 VAL A N 1
ATOM 742 C CA . VAL A 1 97 ? -2.950 -10.302 -0.849 1.00 98.06 97 VAL A CA 1
ATOM 743 C C . VAL A 1 97 ? -2.595 -9.018 -1.598 1.00 98.06 97 VAL A C 1
ATOM 745 O O . VAL A 1 97 ? -2.463 -9.027 -2.823 1.00 98.06 97 VAL A O 1
ATOM 748 N N . ASN A 1 98 ? -2.418 -7.918 -0.870 1.00 98.62 98 ASN A N 1
ATOM 749 C CA . ASN A 1 98 ? -2.131 -6.611 -1.447 1.00 98.62 98 ASN A CA 1
ATOM 750 C C . ASN A 1 98 ? -0.669 -6.447 -1.879 1.00 98.62 98 ASN A C 1
ATOM 752 O O . ASN A 1 98 ? -0.408 -5.807 -2.897 1.00 98.62 98 ASN A O 1
ATOM 756 N N . ASP A 1 99 ? 0.265 -7.101 -1.196 1.00 98.19 99 ASP A N 1
ATOM 757 C CA . ASP A 1 99 ? 1.649 -7.234 -1.640 1.00 98.19 99 ASP A CA 1
ATOM 758 C C . ASP A 1 99 ? 1.714 -7.978 -2.980 1.00 98.19 99 ASP A C 1
ATOM 760 O O . ASP A 1 99 ? 2.330 -7.476 -3.919 1.00 98.19 99 ASP A O 1
ATOM 764 N N . VAL A 1 100 ? 0.965 -9.074 -3.148 1.00 98.12 100 VAL A N 1
ATOM 765 C CA . VAL A 1 100 ? 0.852 -9.745 -4.453 1.00 98.12 100 VAL A CA 1
ATOM 766 C C . VAL A 1 100 ? 0.254 -8.825 -5.519 1.00 98.12 100 VAL A C 1
ATOM 768 O O . VAL A 1 100 ? 0.805 -8.733 -6.610 1.00 98.12 100 VAL A O 1
ATOM 771 N N . ARG A 1 101 ? -0.827 -8.086 -5.227 1.00 98.56 101 ARG A N 1
ATOM 772 C CA . ARG A 1 101 ? -1.389 -7.109 -6.184 1.00 98.56 101 ARG A CA 1
ATOM 773 C C . ARG A 1 101 ? -0.362 -6.048 -6.591 1.00 98.56 101 ARG A C 1
ATOM 775 O O . ARG A 1 101 ? -0.312 -5.679 -7.759 1.00 98.56 101 ARG A O 1
ATOM 782 N N . SER A 1 102 ? 0.488 -5.614 -5.659 1.00 98.44 102 SER A N 1
ATOM 783 C CA . SER A 1 102 ? 1.582 -4.678 -5.941 1.00 98.44 102 SER A CA 1
ATOM 784 C C . SER A 1 102 ? 2.645 -5.260 -6.882 1.00 98.44 102 SER A C 1
ATOM 786 O O . SER A 1 102 ? 3.274 -4.517 -7.628 1.00 98.44 102 SER A O 1
ATOM 788 N N . LEU A 1 103 ? 2.862 -6.581 -6.855 1.00 98.00 103 LEU A N 1
ATOM 789 C CA . LEU A 1 103 ? 3.798 -7.288 -7.738 1.00 98.00 103 LEU A CA 1
ATOM 790 C C . LEU A 1 103 ? 3.256 -7.468 -9.164 1.00 98.00 103 LEU A C 1
ATOM 792 O O . LEU A 1 103 ? 4.037 -7.726 -10.075 1.00 98.00 103 LEU A O 1
ATOM 796 N N . LEU A 1 104 ? 1.941 -7.326 -9.365 1.00 98.44 104 LEU A N 1
ATOM 797 C CA . LEU A 1 104 ? 1.288 -7.414 -10.680 1.00 98.44 104 LEU A CA 1
ATOM 798 C C . LEU A 1 104 ? 1.269 -6.082 -11.441 1.00 98.44 104 LEU A C 1
ATOM 800 O O . LEU A 1 104 ? 0.820 -6.026 -12.589 1.00 98.44 104 LEU A O 1
ATOM 804 N N . ILE A 1 105 ? 1.757 -5.010 -10.818 1.00 98.50 105 ILE A N 1
ATOM 805 C CA . ILE A 1 105 ? 2.118 -3.781 -11.517 1.00 98.50 105 ILE A CA 1
ATOM 806 C C . ILE A 1 105 ? 3.517 -4.020 -12.081 1.00 98.50 105 ILE A C 1
ATOM 808 O O . ILE A 1 105 ? 4.442 -4.253 -11.313 1.00 98.50 105 ILE A O 1
ATOM 812 N N . VAL A 1 106 ? 3.677 -4.000 -13.403 1.00 98.06 106 VAL A N 1
ATOM 813 C CA . VAL A 1 106 ? 4.945 -4.304 -14.084 1.00 98.06 106 VAL A CA 1
ATOM 814 C C . VAL A 1 106 ? 5.456 -3.102 -14.864 1.00 98.06 106 VAL A C 1
ATOM 816 O O . VAL A 1 106 ? 4.672 -2.349 -15.439 1.00 98.06 106 VAL A O 1
ATOM 819 N N . CYS A 1 107 ? 6.777 -2.925 -14.906 1.00 97.62 107 CYS A N 1
ATOM 820 C CA . CYS A 1 107 ? 7.397 -1.827 -15.646 1.00 97.62 107 CYS A CA 1
ATOM 821 C C . CYS A 1 107 ? 7.558 -2.113 -17.146 1.00 97.62 107 CYS A C 1
ATOM 823 O O . CYS A 1 107 ? 7.525 -1.197 -17.967 1.00 97.62 107 CYS A O 1
ATOM 825 N N . GLU A 1 108 ? 7.673 -3.387 -17.516 1.00 96.94 108 GLU A N 1
ATOM 826 C CA . GLU A 1 108 ? 7.907 -3.842 -18.885 1.00 96.94 108 GLU A CA 1
ATOM 827 C C . GLU A 1 108 ? 6.946 -4.979 -19.235 1.00 96.94 108 GLU A C 1
ATOM 829 O O . GLU A 1 108 ? 6.619 -5.820 -18.393 1.00 96.94 108 GLU A O 1
ATOM 834 N N . LEU A 1 109 ? 6.480 -4.991 -20.485 1.00 95.94 109 LEU A N 1
ATOM 835 C CA . LEU A 1 109 ? 5.696 -6.097 -21.022 1.00 95.94 109 LEU A CA 1
ATOM 836 C C . LEU A 1 109 ? 6.648 -7.208 -21.450 1.00 95.94 109 LEU A C 1
ATOM 838 O O . LEU A 1 109 ? 7.589 -6.957 -22.202 1.00 95.94 109 LEU A O 1
ATOM 842 N N . GLN A 1 110 ? 6.379 -8.435 -21.011 1.00 94.44 110 GLN A N 1
ATOM 843 C CA . GLN A 1 110 ? 7.188 -9.569 -21.436 1.00 94.44 110 GLN A CA 1
ATOM 844 C C . GLN A 1 110 ? 7.006 -9.831 -22.942 1.00 94.44 110 GLN A C 1
ATOM 846 O O . GLN A 1 110 ? 5.880 -9.712 -23.446 1.00 94.44 110 GLN A O 1
ATOM 851 N N . PRO A 1 111 ? 8.067 -10.207 -23.681 1.00 94.44 111 PRO A N 1
ATOM 852 C CA . PRO A 1 111 ? 7.976 -10.472 -25.118 1.00 94.44 111 PRO A CA 1
ATOM 853 C C . PRO A 1 111 ? 6.891 -11.497 -25.474 1.00 94.44 111 PRO A C 1
ATOM 855 O O . PRO A 1 111 ? 6.149 -11.323 -26.441 1.00 94.44 111 PRO A O 1
ATOM 858 N N . GLU A 1 112 ? 6.727 -12.534 -24.652 1.00 94.44 112 GLU A N 1
ATOM 859 C CA . GLU A 1 112 ? 5.730 -13.588 -24.837 1.00 94.44 112 GLU A CA 1
ATOM 860 C C . GLU A 1 112 ? 4.275 -13.116 -24.691 1.00 94.44 112 GLU A C 1
ATOM 862 O O . GLU A 1 112 ? 3.350 -13.857 -25.044 1.00 94.44 112 GLU A O 1
ATOM 867 N N . TRP A 1 113 ? 4.043 -11.906 -24.180 1.00 95.00 113 TRP A N 1
ATOM 868 C CA . TRP A 1 113 ? 2.713 -11.310 -24.058 1.00 95.00 113 TRP A CA 1
ATOM 869 C C . TRP A 1 113 ? 2.257 -10.600 -25.338 1.00 95.00 113 TRP A C 1
ATOM 871 O O . TRP A 1 113 ? 1.111 -10.166 -25.418 1.00 95.00 113 TRP A O 1
ATOM 881 N N . ASN A 1 114 ? 3.113 -10.512 -26.365 1.00 93.06 114 ASN A N 1
ATOM 882 C CA . ASN A 1 114 ? 2.785 -9.916 -27.666 1.00 93.06 114 ASN A CA 1
ATOM 883 C C . ASN A 1 114 ? 2.194 -8.494 -27.549 1.00 93.06 114 ASN A C 1
ATOM 885 O O . ASN A 1 114 ? 1.263 -8.137 -28.271 1.00 93.06 114 ASN A O 1
ATOM 889 N N . GLY A 1 115 ? 2.701 -7.699 -26.600 1.00 94.06 115 GLY A N 1
ATOM 890 C CA . GLY A 1 115 ? 2.251 -6.324 -26.364 1.00 94.06 115 GLY A CA 1
ATOM 891 C C . GLY A 1 115 ? 0.902 -6.180 -25.646 1.00 94.06 115 GLY A C 1
ATOM 892 O O . GLY A 1 115 ? 0.415 -5.059 -25.524 1.00 94.06 115 GLY A O 1
ATOM 893 N N . VAL A 1 116 ? 0.295 -7.267 -25.154 1.00 96.06 116 VAL A N 1
ATOM 894 C CA . VAL A 1 116 ? -0.997 -7.240 -24.444 1.00 96.06 116 VAL A CA 1
ATOM 895 C C . VAL A 1 116 ? -0.854 -7.880 -23.068 1.00 96.06 116 VAL A C 1
ATOM 897 O O . VAL A 1 116 ? -0.448 -9.032 -22.965 1.00 96.06 116 VAL A O 1
ATOM 900 N N . LEU A 1 117 ? -1.225 -7.166 -22.002 1.00 97.19 117 LEU A N 1
ATOM 901 C CA . LEU A 1 117 ? -1.192 -7.722 -20.646 1.00 97.19 117 LEU A CA 1
ATOM 902 C C . LEU A 1 117 ? -2.064 -8.989 -20.539 1.00 97.19 117 LEU A C 1
ATOM 904 O O . LEU A 1 117 ? -3.208 -8.984 -21.006 1.00 97.19 117 LEU A O 1
ATOM 908 N N . PRO A 1 118 ? -1.561 -10.064 -19.910 1.00 97.69 118 PRO A N 1
ATOM 909 C CA . PRO A 1 118 ? -2.345 -11.268 -19.703 1.00 97.69 118 PRO A CA 1
ATOM 910 C C . PRO A 1 118 ? -3.458 -11.039 -18.675 1.00 97.69 118 PRO A C 1
ATOM 912 O O . PRO A 1 118 ? -3.354 -10.207 -17.770 1.00 97.69 118 PRO A O 1
ATOM 915 N N . VAL A 1 119 ? -4.523 -11.826 -18.801 1.00 97.88 119 VAL A N 1
ATOM 916 C CA . VAL A 1 119 ? -5.596 -11.913 -17.810 1.00 97.88 119 VAL A CA 1
ATOM 917 C C . VAL A 1 119 ? -5.184 -12.931 -16.751 1.00 97.88 119 VAL A C 1
ATOM 919 O O . VAL A 1 119 ? -4.805 -14.056 -17.078 1.00 97.88 119 VAL A O 1
ATOM 922 N N . VAL A 1 120 ? -5.262 -12.542 -15.480 1.00 98.25 120 VAL A N 1
ATOM 923 C CA . VAL A 1 120 ? -4.978 -13.448 -14.361 1.00 98.25 120 VAL A CA 1
ATOM 924 C C . VAL A 1 120 ? -6.129 -14.444 -14.222 1.00 98.25 120 VAL A C 1
ATOM 926 O O . VAL A 1 120 ? -7.293 -14.042 -14.218 1.00 98.25 120 VAL A O 1
ATOM 929 N N . GLN A 1 121 ? -5.818 -15.736 -14.129 1.00 98.25 121 GLN A N 1
ATOM 930 C CA . GLN A 1 121 ? -6.823 -16.793 -13.989 1.00 98.25 121 GLN A CA 1
ATOM 931 C C . GLN A 1 121 ? -7.597 -16.685 -12.662 1.00 98.25 121 GLN A C 1
ATOM 933 O O . GLN A 1 121 ? -8.799 -16.947 -12.607 1.00 98.25 121 GLN A O 1
ATOM 938 N N . GLU A 1 122 ? -6.911 -16.311 -11.586 1.00 98.19 122 GLU A N 1
ATOM 939 C CA . GLU A 1 122 ? -7.456 -16.167 -10.245 1.00 98.19 122 GLU A CA 1
ATOM 940 C C . GLU A 1 122 ? -8.231 -14.852 -10.091 1.00 98.19 122 GLU A C 1
ATOM 942 O O . GLU A 1 122 ? -7.739 -13.758 -10.378 1.00 98.19 122 GLU A O 1
ATOM 947 N N . SER A 1 123 ? -9.453 -14.946 -9.567 1.00 96.44 123 SER A N 1
ATOM 948 C CA . SER A 1 123 ? -10.299 -13.778 -9.331 1.00 96.44 123 SER A CA 1
ATOM 949 C C . SER A 1 123 ? -9.674 -12.814 -8.324 1.00 96.44 123 SER A C 1
ATOM 951 O O . SER A 1 123 ? -9.144 -13.229 -7.294 1.00 96.44 123 SER A O 1
ATOM 953 N N . GLY A 1 124 ? -9.839 -11.515 -8.564 1.00 95.50 124 GLY A N 1
ATOM 954 C CA . GLY A 1 124 ? -9.416 -10.476 -7.626 1.00 95.50 124 GLY A CA 1
ATOM 955 C C . GLY A 1 124 ? -7.993 -9.957 -7.842 1.00 95.50 124 GLY A C 1
ATOM 956 O O . GLY A 1 124 ? -7.599 -9.044 -7.110 1.00 95.50 124 GLY A O 1
ATOM 957 N N . TYR A 1 125 ? -7.293 -10.478 -8.851 1.00 98.25 125 TYR A N 1
ATOM 958 C CA . TYR A 1 125 ? -5.986 -10.029 -9.318 1.00 98.25 125 TYR A CA 1
ATOM 959 C C . TYR A 1 125 ? -6.090 -9.452 -10.730 1.00 98.25 125 TYR A C 1
ATOM 961 O O . TYR A 1 125 ? -6.877 -9.918 -11.553 1.00 98.25 125 TYR A O 1
ATOM 969 N N . ARG A 1 126 ? -5.290 -8.425 -11.011 1.00 98.12 126 ARG A N 1
ATOM 970 C CA . ARG A 1 126 ? -5.245 -7.763 -12.314 1.00 98.12 126 ARG A CA 1
ATOM 971 C C . ARG A 1 126 ? -3.828 -7.281 -12.583 1.00 98.12 126 ARG A C 1
ATOM 973 O O . ARG A 1 126 ? -3.217 -6.671 -11.711 1.00 98.12 126 ARG A O 1
ATOM 980 N N . MET A 1 127 ? -3.346 -7.541 -13.792 1.00 98.19 127 MET A N 1
ATOM 981 C CA . MET A 1 127 ? -2.083 -6.998 -14.278 1.00 98.19 127 MET A CA 1
ATOM 982 C C . MET A 1 127 ? -2.236 -5.522 -14.638 1.00 98.19 127 MET A C 1
ATOM 984 O O . MET A 1 127 ? -3.244 -5.124 -15.226 1.00 98.19 127 MET A O 1
ATOM 988 N N . MET A 1 128 ? -1.221 -4.722 -14.331 1.00 98.44 128 MET A N 1
ATOM 989 C CA . MET A 1 128 ? -1.154 -3.312 -14.716 1.00 98.44 128 MET A CA 1
ATOM 990 C C . MET A 1 128 ? 0.234 -2.995 -15.261 1.00 98.44 128 MET A C 1
ATOM 992 O O . MET A 1 128 ? 1.225 -3.538 -14.786 1.00 98.44 128 MET A O 1
ATOM 996 N N . HIS A 1 129 ? 0.314 -2.108 -16.250 1.00 98.25 129 HIS A N 1
ATOM 997 C CA . HIS A 1 129 ? 1.585 -1.663 -16.821 1.00 98.25 129 HIS A CA 1
ATOM 998 C C . HIS A 1 129 ? 1.874 -0.234 -16.367 1.00 98.25 129 HIS A C 1
ATOM 1000 O O . HIS A 1 129 ? 1.047 0.651 -16.570 1.00 98.25 129 HIS A O 1
ATOM 1006 N N . LEU A 1 130 ? 3.034 -0.029 -15.746 1.00 98.38 130 LEU A N 1
ATOM 1007 C CA . LEU A 1 130 ? 3.517 1.274 -15.298 1.00 98.38 130 LEU A CA 1
ATOM 1008 C C . LEU A 1 130 ? 4.978 1.453 -15.722 1.00 98.38 130 LEU A C 1
ATOM 1010 O O . LEU A 1 130 ? 5.867 1.019 -14.988 1.00 98.38 130 LEU A O 1
ATOM 1014 N N . PRO A 1 131 ? 5.258 2.065 -16.881 1.00 97.81 131 PRO A N 1
ATOM 1015 C CA . PRO A 1 131 ? 6.616 2.147 -17.399 1.00 97.81 131 PRO A CA 1
ATOM 1016 C C . PRO A 1 131 ? 7.507 3.080 -16.565 1.00 97.81 131 PRO A C 1
ATOM 1018 O O . PRO A 1 131 ? 7.035 3.993 -15.891 1.00 97.81 131 PRO A O 1
ATOM 1021 N N . LEU A 1 132 ? 8.824 2.873 -16.635 1.00 97.19 132 LEU A N 1
ATOM 1022 C CA . LEU A 1 132 ? 9.812 3.647 -15.868 1.00 97.19 132 LEU A CA 1
ATOM 1023 C C . LEU A 1 132 ? 9.871 5.135 -16.252 1.00 97.19 132 LEU A C 1
ATOM 1025 O O . LEU A 1 132 ? 10.261 5.977 -15.447 1.00 97.19 132 LEU A O 1
ATOM 1029 N N . ASN A 1 133 ? 9.464 5.472 -17.475 1.00 96.19 133 ASN A N 1
ATOM 1030 C CA . ASN A 1 133 ? 9.361 6.843 -17.973 1.00 96.19 133 ASN A CA 1
ATOM 1031 C C . ASN A 1 133 ? 7.956 7.450 -17.789 1.00 96.19 133 ASN A C 1
ATOM 1033 O O . ASN A 1 133 ? 7.654 8.458 -18.427 1.00 96.19 133 ASN A O 1
ATOM 1037 N N . ALA A 1 134 ? 7.091 6.837 -16.972 1.00 96.94 134 ALA A N 1
ATOM 1038 C CA . ALA A 1 134 ? 5.763 7.367 -16.690 1.00 96.94 134 ALA A CA 1
ATOM 1039 C C . ALA A 1 134 ? 5.837 8.757 -16.035 1.00 96.94 134 ALA A C 1
ATOM 1041 O O . ALA A 1 134 ? 6.675 9.009 -15.161 1.00 96.94 134 ALA A O 1
ATOM 1042 N N . SER A 1 135 ? 4.927 9.649 -16.434 1.00 96.44 135 SER A N 1
ATOM 1043 C CA . SER A 1 135 ? 4.745 10.940 -15.769 1.00 96.44 135 SER A CA 1
ATOM 1044 C C . SER A 1 135 ? 4.194 10.757 -14.351 1.00 96.44 135 SER A C 1
ATOM 1046 O O . SER A 1 135 ? 3.650 9.703 -14.007 1.00 96.44 135 SER A O 1
ATOM 1048 N N . ASN A 1 136 ? 4.296 11.792 -13.516 1.00 96.62 136 ASN A N 1
ATOM 1049 C CA . ASN A 1 136 ? 3.749 11.745 -12.159 1.00 96.62 136 ASN A CA 1
ATOM 1050 C C . ASN A 1 136 ? 2.232 11.495 -12.177 1.00 96.62 136 ASN A C 1
ATOM 1052 O O . ASN A 1 136 ? 1.735 10.703 -11.382 1.00 96.62 136 ASN A O 1
ATOM 1056 N N . GLU A 1 137 ? 1.514 12.095 -13.125 1.00 98.00 137 GLU A N 1
ATOM 1057 C CA . GLU A 1 137 ? 0.077 11.893 -13.329 1.00 98.00 137 GLU A CA 1
ATOM 1058 C C . GLU A 1 137 ? -0.223 10.441 -13.704 1.00 98.00 137 GLU A C 1
ATOM 1060 O O . GLU A 1 137 ? -1.103 9.830 -13.108 1.00 98.00 137 GLU A O 1
ATOM 1065 N N . GLN A 1 138 ? 0.553 9.851 -14.620 1.00 98.19 138 GLN A N 1
ATOM 1066 C CA . GLN A 1 138 ? 0.388 8.446 -15.004 1.00 98.19 138 GLN A CA 1
ATOM 1067 C C . GLN A 1 138 ? 0.654 7.494 -13.833 1.00 98.19 138 GLN A C 1
ATOM 1069 O O . GLN A 1 138 ? -0.064 6.504 -13.672 1.00 98.19 138 GLN A O 1
ATOM 1074 N N . ILE A 1 139 ? 1.662 7.786 -13.004 1.00 98.50 139 ILE A N 1
ATOM 1075 C CA . ILE A 1 139 ? 1.945 7.009 -11.793 1.00 98.50 139 ILE A CA 1
ATOM 1076 C C . ILE A 1 139 ? 0.767 7.119 -10.820 1.00 98.50 139 ILE A C 1
ATOM 1078 O O . ILE A 1 139 ? 0.259 6.094 -10.370 1.00 98.50 139 ILE A O 1
ATOM 1082 N N . VAL A 1 140 ? 0.293 8.336 -10.536 1.00 98.62 140 VAL A N 1
ATOM 1083 C CA . VAL A 1 140 ? -0.850 8.576 -9.642 1.00 98.62 140 VAL A CA 1
ATOM 1084 C C . VAL A 1 140 ? -2.100 7.858 -10.145 1.00 98.62 140 VAL A C 1
ATOM 1086 O O . VAL A 1 140 ? -2.705 7.100 -9.388 1.00 98.62 140 VAL A O 1
ATOM 1089 N N . ASP A 1 141 ? -2.458 8.026 -11.416 1.00 98.69 141 ASP A N 1
ATOM 1090 C CA . ASP A 1 141 ? -3.633 7.390 -12.013 1.00 98.69 141 ASP A CA 1
ATOM 1091 C C . ASP A 1 141 ? -3.536 5.862 -11.961 1.00 98.69 141 ASP A C 1
ATOM 1093 O O . ASP A 1 141 ? -4.521 5.182 -11.656 1.00 98.69 141 ASP A O 1
ATOM 1097 N N . THR A 1 142 ? -2.346 5.304 -12.191 1.00 98.75 142 THR A N 1
ATOM 1098 C CA . THR A 1 142 ? -2.115 3.857 -12.099 1.00 98.75 142 THR A CA 1
ATOM 1099 C C . THR A 1 142 ? -2.279 3.349 -10.668 1.00 98.75 142 THR A C 1
ATOM 1101 O O . THR A 1 142 ? -2.973 2.360 -10.449 1.00 98.75 142 THR A O 1
ATOM 1104 N N . LEU A 1 143 ? -1.702 4.034 -9.678 1.00 98.75 143 LEU A N 1
ATOM 1105 C CA . LEU A 1 143 ? -1.823 3.646 -8.269 1.00 98.75 143 LEU A CA 1
ATOM 1106 C C . LEU A 1 143 ? -3.274 3.743 -7.777 1.00 98.75 143 LEU A C 1
ATOM 1108 O O . LEU A 1 143 ? -3.787 2.793 -7.186 1.00 98.75 143 LEU A O 1
ATOM 1112 N N . VAL A 1 144 ? -3.961 4.846 -8.082 1.00 98.69 144 VAL A N 1
ATOM 1113 C CA . VAL A 1 144 ? -5.359 5.094 -7.684 1.00 98.69 144 VAL A CA 1
ATOM 1114 C C . VAL A 1 144 ? -6.323 4.114 -8.340 1.00 98.69 144 VAL A C 1
ATOM 1116 O O . VAL A 1 144 ? -7.308 3.710 -7.725 1.00 98.69 144 VAL A O 1
ATOM 1119 N N . SER A 1 145 ? -6.070 3.751 -9.598 1.00 98.50 145 SER A N 1
ATOM 1120 C CA . SER A 1 145 ? -6.903 2.792 -10.321 1.00 98.50 145 SER A CA 1
ATOM 1121 C C . SER A 1 145 ? -6.566 1.340 -10.004 1.00 98.50 145 SER A C 1
ATOM 1123 O O . SER A 1 145 ? -7.260 0.470 -10.526 1.00 98.50 145 SER A O 1
ATOM 1125 N N . SER A 1 146 ? -5.543 1.062 -9.188 1.00 98.44 146 SER A N 1
ATOM 1126 C CA . SER A 1 146 ? -5.122 -0.295 -8.840 1.00 98.44 146 SER A CA 1
ATOM 1127 C C . SER A 1 146 ? -6.104 -1.021 -7.918 1.00 98.44 146 SER A C 1
ATOM 1129 O O . SER A 1 146 ? -6.991 -0.433 -7.305 1.00 98.44 146 SER A O 1
ATOM 1131 N N . ASP A 1 147 ? -5.933 -2.339 -7.810 1.00 98.44 147 ASP A N 1
ATOM 1132 C CA . ASP A 1 147 ? -6.739 -3.182 -6.919 1.00 98.44 147 ASP A CA 1
ATOM 1133 C C . ASP A 1 147 ? -6.179 -3.237 -5.484 1.00 98.44 147 ASP A C 1
ATOM 1135 O O . ASP A 1 147 ? -6.681 -4.002 -4.654 1.00 98.44 147 ASP A O 1
ATOM 1139 N N . ILE A 1 148 ? -5.123 -2.471 -5.188 1.00 98.69 148 ILE A N 1
ATOM 1140 C CA . ILE A 1 148 ? -4.461 -2.468 -3.883 1.00 98.69 148 ILE A CA 1
ATOM 1141 C C . ILE A 1 148 ? -5.439 -1.933 -2.823 1.00 98.69 148 ILE A C 1
ATOM 1143 O O . ILE A 1 148 ? -5.982 -0.840 -2.938 1.00 98.69 148 ILE A O 1
ATOM 1147 N N . TYR A 1 149 ? -5.672 -2.736 -1.788 1.00 98.56 149 TYR A N 1
ATOM 1148 C CA . TYR A 1 149 ? -6.604 -2.516 -0.681 1.00 98.56 149 TYR A CA 1
ATOM 1149 C C . TYR A 1 149 ? -8.059 -2.211 -1.088 1.00 98.56 149 TYR A C 1
ATOM 1151 O O . TYR A 1 149 ? -8.804 -1.565 -0.344 1.00 98.56 149 TYR A O 1
ATOM 1159 N N . LYS A 1 150 ? -8.514 -2.705 -2.249 1.00 98.00 150 LYS A N 1
ATOM 1160 C CA . LYS A 1 150 ? -9.879 -2.440 -2.748 1.00 98.00 150 LYS A CA 1
ATOM 1161 C C . LYS A 1 150 ? -10.993 -2.857 -1.778 1.00 98.00 150 LYS A C 1
ATOM 1163 O O . LYS A 1 150 ? -12.051 -2.236 -1.755 1.00 98.00 150 LYS A O 1
ATOM 1168 N N . GLU A 1 151 ? -10.761 -3.870 -0.947 1.00 97.81 151 GLU A N 1
ATOM 1169 C CA . GLU A 1 151 ? -11.714 -4.359 0.056 1.00 97.81 151 GLU A CA 1
ATOM 1170 C C . GLU A 1 151 ? -12.037 -3.341 1.165 1.00 97.81 151 GLU A C 1
ATOM 1172 O O . GLU A 1 151 ? -13.108 -3.416 1.773 1.00 97.81 151 GLU A O 1
ATOM 1177 N N . HIS A 1 152 ? -11.173 -2.344 1.387 1.00 97.88 152 HIS A N 1
ATOM 1178 C CA . HIS A 1 152 ? -11.379 -1.306 2.406 1.00 97.88 152 HIS A CA 1
ATOM 1179 C C . HIS A 1 152 ? -12.197 -0.112 1.905 1.00 97.88 152 HIS A C 1
ATOM 1181 O O . HIS A 1 152 ? -12.556 0.751 2.708 1.00 97.88 152 HIS A O 1
ATOM 1187 N N . ASN A 1 153 ? -12.555 -0.088 0.613 1.00 97.56 153 ASN A N 1
ATOM 1188 C CA . ASN A 1 153 ? -13.407 0.935 -0.005 1.00 97.56 153 ASN A CA 1
ATOM 1189 C C . ASN A 1 153 ? -12.962 2.364 0.343 1.00 97.56 153 ASN A C 1
ATOM 1191 O O . ASN A 1 153 ? -13.766 3.204 0.759 1.00 97.56 153 ASN A O 1
ATOM 1195 N N . PHE A 1 154 ? -11.661 2.624 0.220 1.00 98.06 154 PHE A N 1
ATOM 1196 C CA . PHE A 1 154 ? -11.128 3.967 0.383 1.00 98.06 154 PHE A CA 1
ATOM 1197 C C . PHE A 1 154 ? -11.777 4.931 -0.607 1.00 98.06 154 PHE A C 1
ATOM 1199 O O . PHE A 1 154 ? -12.039 4.586 -1.761 1.00 98.06 154 PHE A O 1
ATOM 1206 N N . ASP A 1 155 ? -12.050 6.152 -0.156 1.00 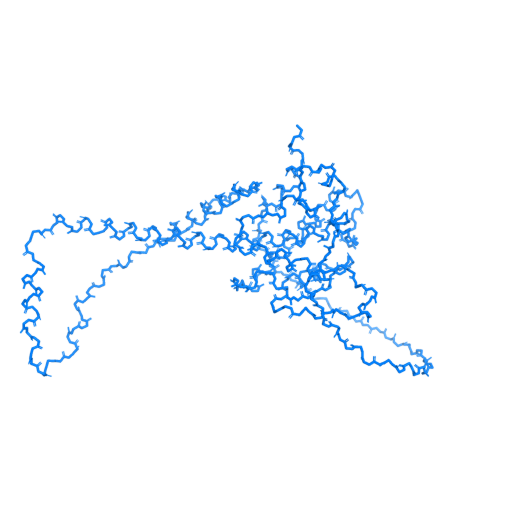97.44 155 ASP A N 1
ATOM 1207 C CA . ASP A 1 155 ? -12.594 7.164 -1.042 1.00 97.44 155 ASP A CA 1
ATOM 1208 C C . ASP A 1 155 ? -11.539 7.592 -2.072 1.00 97.44 155 ASP A C 1
ATOM 1210 O O . ASP A 1 155 ? -10.338 7.647 -1.797 1.00 97.44 155 ASP A O 1
ATOM 1214 N N . LYS A 1 156 ? -11.995 7.912 -3.287 1.00 98.00 156 LYS A N 1
ATOM 1215 C CA . LYS A 1 156 ? -11.101 8.265 -4.398 1.00 98.00 156 LYS A CA 1
ATOM 1216 C C . LYS A 1 156 ? -10.189 9.447 -4.059 1.00 98.00 156 LYS A C 1
ATOM 1218 O O . LYS A 1 156 ? -9.058 9.493 -4.530 1.00 98.00 156 LYS A O 1
ATOM 1223 N N . ARG A 1 157 ? -10.665 10.404 -3.255 1.00 98.12 157 ARG A N 1
ATOM 1224 C CA . ARG A 1 157 ? -9.879 11.582 -2.876 1.00 98.12 157 ARG A CA 1
ATOM 1225 C C . ARG A 1 157 ? -8.700 11.185 -1.991 1.00 98.12 157 ARG A C 1
ATOM 1227 O O . ARG A 1 157 ? -7.591 11.622 -2.279 1.00 98.12 157 ARG A O 1
ATOM 1234 N N . PHE A 1 158 ? -8.927 10.348 -0.981 1.00 97.81 158 PHE A N 1
ATOM 1235 C CA . PHE A 1 158 ? -7.868 9.775 -0.156 1.00 97.81 158 PHE A CA 1
ATOM 1236 C C . PHE A 1 158 ? -6.837 9.039 -1.017 1.00 97.81 158 PHE A C 1
ATOM 1238 O O . PHE A 1 158 ? -5.654 9.351 -0.934 1.00 97.81 158 PHE A O 1
ATOM 1245 N N . LEU A 1 159 ? -7.279 8.154 -1.920 1.00 98.56 159 LEU A N 1
ATOM 1246 C CA . LEU A 1 159 ? -6.374 7.410 -2.806 1.00 98.56 159 LEU A CA 1
ATOM 1247 C C . LEU A 1 159 ? -5.479 8.339 -3.641 1.00 98.56 159 LEU A C 1
ATOM 1249 O O . LEU A 1 159 ? -4.276 8.094 -3.738 1.00 98.56 159 LEU A O 1
ATOM 1253 N N . VAL A 1 160 ? -6.057 9.399 -4.223 1.00 98.56 160 VAL A N 1
ATOM 1254 C CA . VAL A 1 160 ? -5.324 10.402 -5.016 1.00 98.56 160 VAL A CA 1
ATOM 1255 C C . VAL A 1 160 ? -4.309 11.143 -4.153 1.00 98.56 160 VAL A C 1
ATOM 1257 O O . VAL A 1 160 ? -3.149 11.233 -4.540 1.00 98.56 160 VAL A O 1
ATOM 1260 N N . GLN A 1 161 ? -4.712 11.622 -2.974 1.00 98.25 161 GLN A N 1
ATOM 1261 C CA . GLN A 1 161 ? -3.819 12.345 -2.066 1.00 98.25 161 GLN A CA 1
ATOM 1262 C C . GLN A 1 161 ? -2.646 11.472 -1.608 1.00 98.25 161 GLN A C 1
ATOM 1264 O O . GLN A 1 161 ? -1.498 11.909 -1.655 1.00 98.25 161 GLN A O 1
ATOM 1269 N N . THR A 1 162 ? -2.909 10.221 -1.221 1.00 98.25 162 THR A N 1
ATOM 1270 C CA . THR A 1 162 ? -1.863 9.272 -0.824 1.00 98.25 162 THR A CA 1
ATOM 1271 C C . THR A 1 162 ? -0.906 8.974 -1.977 1.00 98.25 162 THR A C 1
ATOM 1273 O O . THR A 1 162 ? 0.307 8.925 -1.765 1.00 98.25 162 THR A O 1
ATOM 1276 N N . ALA A 1 163 ? -1.418 8.800 -3.199 1.00 98.50 163 ALA A N 1
ATOM 1277 C CA . ALA A 1 163 ? -0.589 8.556 -4.377 1.00 98.50 163 ALA A CA 1
ATOM 1278 C C . ALA A 1 163 ? 0.286 9.774 -4.712 1.00 98.50 163 ALA A C 1
ATOM 1280 O O . ALA A 1 163 ? 1.496 9.620 -4.860 1.00 98.50 163 ALA A O 1
ATOM 1281 N N . GLN A 1 164 ? -0.297 10.976 -4.758 1.00 98.44 164 GLN A N 1
ATOM 1282 C CA . GLN A 1 164 ? 0.423 12.231 -5.009 1.00 98.44 164 GLN A CA 1
ATOM 1283 C C . GLN A 1 164 ? 1.547 12.438 -3.996 1.00 98.44 164 GLN A C 1
ATOM 1285 O O . GLN A 1 164 ? 2.703 12.584 -4.386 1.00 98.44 164 GLN A O 1
ATOM 1290 N N . TYR A 1 165 ? 1.232 12.331 -2.702 1.00 97.06 165 TYR A N 1
ATOM 1291 C CA . TYR A 1 165 ? 2.224 12.443 -1.635 1.00 97.06 165 TYR A CA 1
ATOM 1292 C C . TYR A 1 165 ? 3.367 11.436 -1.806 1.00 97.06 165 TYR A C 1
ATOM 1294 O O . TYR A 1 165 ? 4.540 11.791 -1.699 1.00 97.06 165 TYR A O 1
ATOM 1302 N N . THR A 1 166 ? 3.035 10.178 -2.114 1.00 97.50 166 THR A N 1
ATOM 1303 C CA . THR A 1 166 ? 4.029 9.112 -2.292 1.00 97.50 166 THR A CA 1
ATOM 1304 C C . THR A 1 166 ? 4.972 9.411 -3.462 1.00 97.50 166 THR A C 1
ATOM 1306 O O . THR A 1 166 ? 6.188 9.246 -3.333 1.00 97.50 166 THR A O 1
ATOM 1309 N N . VAL A 1 167 ? 4.430 9.882 -4.589 1.00 96.94 167 VAL A N 1
ATOM 1310 C CA . VAL A 1 167 ? 5.209 10.240 -5.783 1.00 96.94 167 VAL A CA 1
ATOM 1311 C C . VAL A 1 167 ? 6.085 11.462 -5.517 1.00 96.94 167 VAL A C 1
ATOM 1313 O O . VAL A 1 167 ? 7.285 11.417 -5.778 1.00 96.94 167 VAL A O 1
ATOM 1316 N N . GLU A 1 168 ? 5.535 12.526 -4.933 1.00 94.75 168 GLU A N 1
ATOM 1317 C CA . GLU A 1 168 ? 6.284 13.740 -4.593 1.00 94.75 168 GLU A CA 1
ATOM 1318 C C . GLU A 1 168 ? 7.420 13.464 -3.602 1.00 94.75 168 GLU A C 1
ATOM 1320 O O . GLU A 1 168 ? 8.534 13.959 -3.775 1.00 94.75 168 GLU A O 1
ATOM 1325 N N . ALA A 1 169 ? 7.166 12.659 -2.565 1.00 92.81 169 ALA A N 1
ATOM 1326 C CA . ALA A 1 169 ? 8.179 12.273 -1.587 1.00 92.81 169 ALA A CA 1
ATOM 1327 C C . ALA A 1 169 ? 9.293 11.422 -2.219 1.00 92.81 169 ALA A C 1
ATOM 1329 O O . ALA A 1 169 ? 10.460 11.531 -1.837 1.00 92.81 169 ALA A O 1
ATOM 1330 N N . ALA A 1 170 ? 8.968 10.576 -3.200 1.00 93.38 170 ALA A N 1
ATOM 1331 C CA . ALA A 1 170 ? 9.978 9.865 -3.976 1.00 93.38 170 ALA A CA 1
ATOM 1332 C C . ALA A 1 170 ? 10.792 10.827 -4.852 1.00 93.38 170 ALA A C 1
ATOM 1334 O O . ALA A 1 170 ? 12.017 10.834 -4.753 1.00 93.38 170 ALA A O 1
ATOM 1335 N N . ARG A 1 171 ? 10.140 11.704 -5.626 1.00 92.38 171 ARG A N 1
ATOM 1336 C CA . ARG A 1 171 ? 10.810 12.679 -6.505 1.00 92.38 171 ARG A CA 1
ATOM 1337 C C . ARG A 1 171 ? 11.748 13.610 -5.739 1.00 92.38 171 ARG A C 1
ATOM 1339 O O . ARG A 1 171 ? 12.886 13.798 -6.161 1.00 92.38 171 ARG A O 1
ATOM 1346 N N . ARG A 1 172 ? 11.330 14.107 -4.570 1.00 91.31 172 ARG A N 1
ATOM 1347 C CA . ARG A 1 172 ? 12.178 14.927 -3.687 1.00 91.31 172 ARG A CA 1
ATOM 1348 C C . ARG A 1 172 ? 13.477 14.217 -3.288 1.00 91.31 172 ARG A C 1
ATOM 1350 O O . ARG A 1 172 ? 14.529 14.848 -3.278 1.00 91.31 172 ARG A O 1
ATOM 1357 N N . ARG A 1 173 ? 13.427 12.910 -3.008 1.00 88.50 173 ARG A N 1
ATOM 1358 C CA . ARG A 1 173 ? 14.618 12.110 -2.662 1.00 88.50 173 ARG A CA 1
ATOM 1359 C C . ARG A 1 173 ? 15.550 11.912 -3.855 1.00 88.50 173 ARG A C 1
ATOM 1361 O O . ARG A 1 173 ? 16.761 12.007 -3.698 1.00 88.50 173 ARG A O 1
ATOM 1368 N N . ILE A 1 174 ? 14.988 11.690 -5.041 1.00 87.81 174 ILE A N 1
ATOM 1369 C CA . ILE A 1 174 ? 15.763 11.535 -6.281 1.00 87.81 174 ILE A CA 1
ATOM 1370 C C . ILE A 1 174 ? 16.519 12.830 -6.595 1.00 87.81 174 ILE A C 1
ATOM 1372 O O . ILE A 1 174 ? 17.725 12.798 -6.826 1.00 87.81 174 ILE A O 1
ATOM 1376 N N . VAL A 1 175 ? 15.831 13.975 -6.532 1.00 86.62 175 VAL A N 1
ATOM 1377 C CA . VAL A 1 175 ? 16.436 15.296 -6.762 1.00 86.62 175 VAL A CA 1
ATOM 1378 C C . VAL A 1 175 ? 17.499 15.610 -5.708 1.00 86.62 175 VAL A C 1
ATOM 1380 O O . VAL A 1 175 ? 18.581 16.059 -6.062 1.00 86.62 175 VAL A O 1
ATOM 1383 N N . GLY A 1 176 ? 17.241 15.326 -4.426 1.00 83.69 176 GLY A N 1
ATOM 1384 C CA . GLY A 1 176 ? 18.217 15.559 -3.354 1.00 83.69 176 GLY A CA 1
ATOM 1385 C C . GLY A 1 176 ? 19.499 14.727 -3.484 1.00 83.69 176 GLY A C 1
ATOM 1386 O O . GLY A 1 176 ? 20.567 15.180 -3.080 1.00 83.69 176 GLY A O 1
ATOM 1387 N N . ASN A 1 177 ? 19.406 13.536 -4.082 1.00 80.69 177 ASN A N 1
ATOM 1388 C CA . ASN A 1 177 ? 20.549 12.651 -4.305 1.00 80.69 177 ASN A CA 1
ATOM 1389 C C . ASN A 1 177 ? 21.296 12.934 -5.620 1.00 80.69 177 ASN A C 1
ATOM 1391 O O . ASN A 1 177 ? 22.450 12.529 -5.760 1.00 80.69 177 ASN A O 1
ATOM 1395 N N . GLN A 1 178 ? 20.674 13.613 -6.590 1.00 78.62 178 GLN A N 1
ATOM 1396 C CA . GLN A 1 178 ? 21.286 13.929 -7.882 1.00 78.62 178 GLN A CA 1
ATOM 1397 C C . GLN A 1 178 ? 21.696 15.404 -7.958 1.00 78.62 178 GLN A C 1
ATOM 1399 O O . GLN A 1 178 ? 20.853 16.293 -8.005 1.00 78.62 178 GLN A O 1
ATOM 1404 N N . ALA A 1 179 ? 22.999 15.669 -8.093 1.00 66.44 179 ALA A N 1
ATOM 1405 C CA . ALA A 1 179 ? 23.552 17.029 -8.162 1.00 66.44 179 ALA A CA 1
ATOM 1406 C C . ALA A 1 179 ? 22.979 17.914 -9.299 1.00 66.44 179 ALA A C 1
ATOM 1408 O O . ALA A 1 179 ? 23.084 19.131 -9.213 1.00 66.44 179 ALA A O 1
ATOM 1409 N N . ASN A 1 180 ? 22.354 17.321 -10.329 1.00 67.44 180 ASN A N 1
ATOM 1410 C CA . ASN A 1 180 ? 21.732 18.006 -11.475 1.00 67.44 180 ASN A CA 1
ATOM 1411 C C . ASN A 1 180 ? 20.297 17.498 -11.759 1.00 67.44 180 ASN A C 1
ATOM 1413 O O . ASN A 1 180 ? 19.893 17.408 -12.919 1.00 67.44 180 ASN A O 1
ATOM 1417 N N . GLY A 1 181 ? 19.556 17.078 -10.726 1.00 64.31 181 GLY A N 1
ATOM 1418 C CA . GLY A 1 181 ? 18.306 16.321 -10.864 1.00 64.31 181 GLY A CA 1
ATOM 1419 C C . GLY A 1 181 ? 17.248 16.988 -11.751 1.00 64.31 181 GLY A C 1
ATOM 1420 O O . GLY A 1 181 ? 16.627 17.974 -11.362 1.00 64.31 181 GLY A O 1
ATOM 1421 N N . ASN A 1 182 ? 17.000 16.407 -12.929 1.00 75.81 182 ASN A N 1
ATOM 1422 C CA . ASN A 1 182 ? 15.814 16.703 -13.725 1.00 75.81 182 ASN A CA 1
ATOM 1423 C C . ASN A 1 182 ? 14.621 15.978 -13.090 1.00 75.81 182 ASN A C 1
ATOM 1425 O O . ASN A 1 182 ? 14.621 14.750 -13.008 1.00 75.81 182 ASN A O 1
ATOM 1429 N N . GLU A 1 183 ? 13.592 16.718 -12.673 1.00 75.56 183 GLU A N 1
ATOM 1430 C CA . GLU A 1 183 ? 12.366 16.153 -12.089 1.00 75.56 183 GLU A CA 1
ATOM 1431 C C . GLU A 1 183 ? 11.696 15.123 -13.021 1.00 75.56 183 GLU A C 1
ATOM 1433 O O . GLU A 1 183 ? 11.075 14.162 -12.562 1.00 75.56 183 GLU A O 1
ATOM 1438 N N . PHE A 1 184 ? 11.914 15.272 -14.332 1.00 78.75 184 PHE A N 1
ATOM 1439 C CA . PHE A 1 184 ? 11.382 14.410 -15.387 1.00 78.75 184 PHE A CA 1
ATOM 1440 C C . PHE A 1 184 ? 12.310 13.255 -15.786 1.00 78.75 184 PHE A C 1
ATOM 1442 O O . PHE A 1 184 ? 12.082 12.612 -16.812 1.00 78.75 184 PHE A O 1
ATOM 1449 N N . ALA A 1 185 ? 13.366 12.977 -15.016 1.00 86.75 185 ALA A N 1
ATOM 1450 C CA . ALA A 1 185 ? 14.198 11.808 -15.268 1.00 86.75 185 ALA A CA 1
ATOM 1451 C C . ALA A 1 185 ? 13.364 10.510 -15.148 1.00 86.75 185 ALA A C 1
ATOM 1453 O O . ALA A 1 185 ? 12.525 10.398 -14.238 1.00 86.75 185 ALA A O 1
ATOM 1454 N N . PRO A 1 186 ? 13.579 9.523 -16.042 1.00 93.50 186 PRO A N 1
ATOM 1455 C CA . PRO A 1 186 ? 13.018 8.188 -15.877 1.00 93.50 186 PRO A CA 1
ATOM 1456 C C . PRO A 1 186 ? 13.413 7.605 -14.520 1.00 93.50 186 PRO A C 1
ATOM 1458 O O . PRO A 1 186 ? 14.544 7.783 -14.069 1.00 93.50 186 PRO A O 1
ATOM 1461 N N . LEU A 1 187 ? 12.480 6.907 -13.881 1.00 95.31 187 LEU A N 1
ATOM 1462 C CA . LEU A 1 187 ? 12.733 6.222 -12.621 1.00 95.31 187 LEU A CA 1
ATOM 1463 C C . LEU A 1 187 ? 13.640 5.016 -12.867 1.00 95.31 187 LEU A C 1
ATOM 1465 O O . LEU A 1 187 ? 13.431 4.249 -13.807 1.00 95.31 187 LEU A O 1
ATOM 1469 N N . SER A 1 188 ? 14.605 4.786 -11.987 1.00 95.69 188 SER A N 1
ATOM 1470 C CA . SER A 1 188 ? 15.220 3.466 -11.883 1.00 95.69 188 SER A CA 1
ATOM 1471 C C . SER A 1 188 ? 14.198 2.451 -11.354 1.00 95.69 188 SER A C 1
ATOM 1473 O O . SER A 1 188 ? 13.219 2.799 -10.686 1.00 95.69 188 SER A O 1
ATOM 1475 N N . LYS A 1 189 ? 14.424 1.163 -11.627 1.00 96.56 189 LYS A N 1
ATOM 1476 C CA . LYS A 1 189 ? 13.531 0.095 -11.161 1.00 96.56 189 LYS A CA 1
ATOM 1477 C C . LYS A 1 189 ? 13.393 0.047 -9.623 1.00 96.56 189 LYS A C 1
ATOM 1479 O O . LYS A 1 189 ? 12.256 -0.091 -9.164 1.00 96.56 189 LYS A O 1
ATOM 1484 N N . PRO A 1 190 ? 14.456 0.262 -8.817 1.00 96.50 190 PRO A N 1
ATOM 1485 C CA . PRO A 1 190 ? 14.321 0.396 -7.365 1.00 96.50 190 PRO A CA 1
ATOM 1486 C C . PRO A 1 190 ? 13.481 1.597 -6.913 1.00 96.50 190 PRO A C 1
ATOM 1488 O O . PRO A 1 190 ? 12.666 1.462 -6.002 1.00 96.50 190 PRO A O 1
ATOM 1491 N N . GLU A 1 191 ? 13.624 2.762 -7.551 1.00 95.94 191 GLU A N 1
ATOM 1492 C CA . GLU A 1 191 ? 12.818 3.952 -7.228 1.00 95.94 191 GLU A CA 1
ATOM 1493 C C . GLU A 1 191 ? 11.339 3.731 -7.564 1.00 95.94 191 GLU A C 1
ATOM 1495 O O . GLU A 1 191 ? 10.459 4.006 -6.746 1.00 95.94 191 GLU A O 1
ATOM 1500 N N . TRP A 1 192 ? 11.069 3.167 -8.742 1.00 97.81 192 TRP A N 1
ATOM 1501 C CA . TRP A 1 192 ? 9.731 2.774 -9.176 1.00 97.81 192 TRP A CA 1
ATOM 1502 C C . TRP A 1 192 ? 9.091 1.771 -8.207 1.00 97.81 192 TRP A C 1
ATOM 1504 O O . TRP A 1 192 ? 7.949 1.959 -7.776 1.00 97.81 192 TRP A O 1
ATOM 1514 N N . ARG A 1 193 ? 9.841 0.745 -7.784 1.00 97.69 193 ARG A N 1
ATOM 1515 C CA . ARG A 1 193 ? 9.355 -0.245 -6.817 1.00 97.69 193 ARG A CA 1
ATOM 1516 C C . ARG A 1 193 ? 9.073 0.405 -5.467 1.00 97.69 193 ARG A C 1
ATOM 1518 O O . ARG A 1 193 ? 8.046 0.112 -4.856 1.00 97.69 193 ARG A O 1
ATOM 1525 N N . ASN A 1 194 ? 9.945 1.309 -5.021 1.00 96.38 194 ASN A N 1
ATOM 1526 C CA . ASN A 1 194 ? 9.778 2.011 -3.754 1.00 96.38 194 ASN A CA 1
ATOM 1527 C C . ASN A 1 194 ? 8.501 2.862 -3.719 1.00 96.38 194 ASN A C 1
ATOM 1529 O O . ASN A 1 194 ? 7.832 2.895 -2.690 1.00 96.38 194 ASN A O 1
ATOM 1533 N N . ILE A 1 195 ? 8.132 3.510 -4.829 1.00 97.94 195 ILE A N 1
ATOM 1534 C CA . ILE A 1 195 ? 6.867 4.253 -4.936 1.00 97.94 195 ILE A CA 1
ATOM 1535 C C . ILE A 1 195 ? 5.672 3.319 -4.710 1.00 97.94 195 ILE A C 1
ATOM 1537 O O . ILE A 1 195 ? 4.807 3.616 -3.886 1.00 97.94 195 ILE A O 1
ATOM 1541 N N . ILE A 1 196 ? 5.638 2.174 -5.397 1.00 98.56 196 ILE A N 1
ATOM 1542 C CA . ILE A 1 196 ? 4.540 1.203 -5.283 1.00 98.56 196 ILE A CA 1
ATOM 1543 C C . ILE A 1 196 ? 4.452 0.632 -3.860 1.00 98.56 196 ILE A C 1
ATOM 1545 O O . ILE A 1 196 ? 3.364 0.560 -3.290 1.00 98.56 196 ILE A O 1
ATOM 1549 N N . GLU A 1 197 ? 5.584 0.253 -3.259 1.00 97.56 197 GLU A N 1
ATOM 1550 C CA . GLU A 1 197 ? 5.616 -0.311 -1.903 1.00 97.56 197 GLU A CA 1
ATOM 1551 C C . GLU A 1 197 ? 5.235 0.706 -0.825 1.00 97.56 197 GLU A C 1
ATOM 1553 O O . GLU A 1 197 ? 4.532 0.353 0.120 1.00 97.56 197 GLU A O 1
ATOM 1558 N N . ASN A 1 198 ? 5.635 1.970 -0.969 1.00 97.38 198 ASN A N 1
ATOM 1559 C CA . ASN A 1 198 ? 5.219 3.020 -0.039 1.00 97.38 198 ASN A CA 1
ATOM 1560 C C . ASN A 1 198 ? 3.724 3.322 -0.165 1.00 97.38 198 ASN A C 1
ATOM 1562 O O . ASN A 1 198 ? 3.059 3.530 0.849 1.00 97.38 198 ASN A O 1
ATOM 1566 N N . TYR A 1 199 ? 3.174 3.299 -1.382 1.00 98.69 199 TYR A N 1
ATOM 1567 C CA . TYR A 1 199 ? 1.734 3.438 -1.584 1.00 98.69 199 TYR A CA 1
ATOM 1568 C C . TYR A 1 199 ? 0.971 2.287 -0.913 1.00 98.69 199 TYR A C 1
ATOM 1570 O O . TYR A 1 199 ? 0.056 2.529 -0.126 1.00 98.69 199 TYR A O 1
ATOM 1578 N N . LEU A 1 200 ? 1.409 1.043 -1.141 1.00 98.62 200 LEU A N 1
ATOM 1579 C CA . LEU A 1 200 ? 0.891 -0.149 -0.465 1.00 98.62 200 LEU A CA 1
ATOM 1580 C C . LEU A 1 200 ? 0.956 -0.016 1.066 1.00 98.62 200 LEU A C 1
ATOM 1582 O O . LEU A 1 200 ? -0.028 -0.304 1.749 1.00 98.62 200 LEU A O 1
ATOM 1586 N N . LEU A 1 201 ? 2.099 0.424 1.602 1.00 97.56 201 LEU A N 1
ATOM 1587 C CA . LEU A 1 201 ? 2.303 0.606 3.037 1.00 97.56 201 LEU A CA 1
ATOM 1588 C C . LEU A 1 201 ? 1.342 1.644 3.618 1.00 97.56 201 LEU A C 1
ATOM 1590 O O . LEU A 1 201 ? 0.704 1.369 4.630 1.00 97.56 201 LEU A O 1
ATOM 1594 N N . ASN A 1 202 ? 1.189 2.790 2.955 1.00 97.62 202 ASN A N 1
ATOM 1595 C CA . ASN A 1 202 ? 0.273 3.848 3.376 1.00 97.62 202 ASN A CA 1
ATOM 1596 C C . ASN A 1 202 ? -1.177 3.363 3.448 1.00 97.62 202 ASN A C 1
ATOM 1598 O O . ASN A 1 202 ? -1.853 3.576 4.457 1.00 97.62 202 ASN A O 1
ATOM 1602 N N . LEU A 1 203 ? -1.644 2.664 2.408 1.00 98.56 203 LEU A N 1
ATOM 1603 C CA . LEU A 1 203 ? -2.992 2.093 2.394 1.00 98.56 203 LEU A CA 1
ATOM 1604 C C . LEU A 1 203 ? -3.176 1.038 3.492 1.00 98.56 203 LEU A C 1
ATOM 1606 O O . LEU A 1 203 ? -4.208 1.020 4.163 1.00 98.56 203 LEU A O 1
ATOM 1610 N N . GLY A 1 204 ? -2.163 0.200 3.720 1.00 98.31 204 GLY A N 1
ATOM 1611 C CA . GLY A 1 204 ? -2.197 -0.808 4.776 1.00 98.31 204 GLY A CA 1
ATOM 1612 C C . GLY A 1 204 ? -2.217 -0.221 6.181 1.00 98.31 204 GLY A C 1
ATOM 1613 O O . GLY A 1 204 ? -2.986 -0.678 7.030 1.00 98.31 204 GLY A O 1
ATOM 1614 N N . CYS A 1 205 ? -1.425 0.823 6.428 1.00 97.56 205 CYS A N 1
ATOM 1615 C CA . CYS A 1 205 ? -1.445 1.543 7.694 1.00 97.56 205 CYS A CA 1
ATOM 1616 C C . CYS A 1 205 ? -2.826 2.152 7.964 1.00 97.56 205 CYS A C 1
ATOM 1618 O O . CYS A 1 205 ? -3.378 1.948 9.043 1.00 97.56 205 CYS A O 1
ATOM 1620 N N . GLU A 1 206 ? -3.428 2.816 6.975 1.00 97.75 206 GLU A N 1
ATOM 1621 C CA . GLU A 1 206 ? -4.774 3.382 7.107 1.00 97.75 206 GLU A CA 1
ATOM 1622 C C . GLU A 1 206 ? -5.832 2.296 7.373 1.00 97.75 206 GLU A C 1
ATOM 1624 O O . GLU A 1 206 ? -6.657 2.434 8.282 1.00 97.75 206 GLU A O 1
ATOM 1629 N N . ALA A 1 207 ? -5.804 1.193 6.616 1.00 98.38 207 ALA A N 1
ATOM 1630 C CA . ALA A 1 207 ? -6.720 0.065 6.793 1.00 98.38 207 ALA A CA 1
ATOM 1631 C C . ALA A 1 207 ? -6.659 -0.487 8.226 1.00 98.38 207 ALA A C 1
ATOM 1633 O O . ALA A 1 207 ? -7.682 -0.629 8.907 1.00 98.38 207 ALA A O 1
ATOM 1634 N N . GLN A 1 208 ? -5.444 -0.743 8.714 1.00 98.25 208 GLN A N 1
ATOM 1635 C CA . GLN A 1 208 ? -5.205 -1.249 10.060 1.00 98.25 208 GLN A CA 1
ATOM 1636 C C . GLN A 1 208 ? -5.646 -0.242 11.133 1.00 98.25 208 GLN A C 1
ATOM 1638 O O . GLN A 1 208 ? -6.369 -0.620 12.060 1.00 98.25 208 GLN A O 1
ATOM 1643 N N . CYS A 1 209 ? -5.302 1.042 10.975 1.00 97.62 209 CYS A N 1
ATOM 1644 C CA . CYS A 1 209 ? -5.724 2.117 11.874 1.00 97.62 209 CYS A CA 1
ATOM 1645 C C . CYS A 1 209 ? -7.248 2.189 12.003 1.00 97.62 209 CYS A C 1
ATOM 1647 O O . CYS A 1 209 ? -7.767 2.247 13.119 1.00 97.62 209 CYS A O 1
ATOM 1649 N N . ARG A 1 210 ? -8.000 2.113 10.895 1.00 97.94 210 ARG A N 1
ATOM 1650 C CA . ARG A 1 210 ? -9.476 2.123 10.923 1.00 97.94 210 ARG A CA 1
ATOM 1651 C C . ARG A 1 210 ? -10.052 0.965 11.738 1.00 97.94 210 ARG A C 1
ATOM 1653 O O . ARG A 1 210 ? -11.011 1.158 12.496 1.00 97.94 210 ARG A O 1
ATOM 1660 N N . LEU A 1 211 ? -9.484 -0.232 11.598 1.00 98.12 211 LEU A N 1
ATOM 1661 C CA . LEU A 1 211 ? -9.930 -1.420 12.331 1.00 98.12 211 LEU A CA 1
ATOM 1662 C C . LEU A 1 211 ? -9.634 -1.312 13.826 1.00 98.12 211 LEU A C 1
ATOM 1664 O O . LEU A 1 211 ? -10.522 -1.550 14.653 1.00 98.12 211 LEU A O 1
ATOM 1668 N N . ASP A 1 212 ? -8.413 -0.920 14.171 1.00 98.06 212 ASP A N 1
ATOM 1669 C CA . ASP A 1 212 ? -7.978 -0.781 15.556 1.00 98.06 212 ASP A CA 1
ATOM 1670 C C . ASP A 1 212 ? -8.736 0.355 16.256 1.00 98.06 212 ASP A C 1
ATOM 1672 O O . ASP A 1 212 ? -9.282 0.155 17.344 1.00 98.06 212 ASP A O 1
ATOM 1676 N N . TYR A 1 213 ? -8.926 1.493 15.583 1.00 98.06 213 TYR A N 1
ATOM 1677 C CA . TYR A 1 213 ? -9.751 2.604 16.055 1.00 98.06 213 TYR A CA 1
ATOM 1678 C C . TYR A 1 213 ? -11.185 2.164 16.369 1.00 98.06 213 TYR A C 1
ATOM 1680 O O . TYR A 1 213 ? -11.723 2.464 17.442 1.00 98.06 213 TYR A O 1
ATOM 1688 N N . LYS A 1 214 ? -11.815 1.395 15.469 1.00 97.62 214 LYS A N 1
ATOM 1689 C CA . LYS A 1 214 ? -13.160 0.848 15.695 1.00 97.62 214 LYS A CA 1
ATOM 1690 C C . LYS A 1 214 ? -13.179 -0.088 16.904 1.00 97.62 214 LYS A C 1
ATOM 1692 O O . LYS A 1 214 ? -14.108 -0.002 17.712 1.00 97.62 214 LYS A O 1
ATOM 1697 N N . ARG A 1 215 ? -12.169 -0.955 17.055 1.00 98.00 215 ARG A N 1
ATOM 1698 C CA . ARG A 1 215 ? -12.041 -1.882 18.192 1.00 98.00 215 ARG A CA 1
ATOM 1699 C C . ARG A 1 215 ? -11.954 -1.124 19.517 1.00 98.00 215 ARG A C 1
ATOM 1701 O O . ARG A 1 215 ? -12.767 -1.383 20.408 1.00 98.00 215 ARG A O 1
ATOM 1708 N N . VAL A 1 216 ? -11.052 -0.149 19.619 1.00 97.69 216 VAL A N 1
ATOM 1709 C CA . VAL A 1 216 ? -10.858 0.651 20.839 1.00 97.69 216 VAL A CA 1
ATOM 1710 C C . VAL A 1 216 ? -12.105 1.481 21.155 1.00 97.69 216 VAL A C 1
ATOM 1712 O O . VAL A 1 216 ? -12.595 1.466 22.286 1.00 97.69 216 VAL A O 1
ATOM 1715 N N . CYS A 1 217 ? -12.722 2.114 20.151 1.00 96.06 217 CYS A N 1
ATOM 1716 C CA . CYS A 1 217 ? -13.977 2.846 20.338 1.00 96.06 217 CYS A CA 1
ATOM 1717 C C . CYS A 1 217 ? -15.108 1.964 20.893 1.00 96.06 217 CYS A C 1
ATOM 1719 O O . CYS A 1 217 ? -15.891 2.407 21.737 1.00 96.06 217 CYS A O 1
ATOM 1721 N N . MET A 1 218 ? -15.234 0.721 20.415 1.00 96.44 218 MET A N 1
ATOM 1722 C CA . MET A 1 218 ? -16.224 -0.227 20.939 1.00 96.44 218 MET A CA 1
ATOM 1723 C C . MET A 1 218 ? -15.925 -0.618 22.389 1.00 96.44 218 MET A C 1
ATOM 1725 O O . MET A 1 218 ? -16.852 -0.691 23.197 1.00 96.44 218 MET A O 1
ATOM 1729 N N . GLN A 1 219 ? -14.654 -0.838 22.729 1.00 96.88 219 GLN A N 1
ATOM 1730 C CA . GLN A 1 219 ? -14.230 -1.177 24.085 1.00 96.88 219 GLN A CA 1
ATOM 1731 C C . GLN A 1 219 ? -14.535 -0.045 25.075 1.00 96.88 219 GLN A C 1
ATOM 1733 O O . GLN A 1 219 ? -15.184 -0.290 26.092 1.00 96.88 219 GLN A O 1
ATOM 1738 N N . LEU A 1 220 ? -14.182 1.199 24.742 1.00 96.06 220 LEU A N 1
ATOM 1739 C CA . LEU A 1 220 ? -14.458 2.365 25.590 1.00 96.06 220 LEU A CA 1
ATOM 1740 C C . LEU A 1 220 ? -15.961 2.587 25.800 1.00 96.06 220 LEU A C 1
ATOM 1742 O O . LEU A 1 220 ? -16.411 2.874 26.910 1.00 96.06 220 LEU A O 1
ATOM 1746 N N . LYS A 1 221 ? -16.779 2.391 24.756 1.00 95.06 221 LYS A N 1
ATOM 1747 C CA . LYS A 1 221 ? -18.245 2.454 24.888 1.00 95.06 221 LYS A CA 1
ATOM 1748 C C . LYS A 1 221 ? -18.784 1.390 25.844 1.00 95.06 221 LYS A C 1
ATOM 1750 O O . LYS A 1 221 ? -19.672 1.697 26.638 1.00 95.06 221 LYS A O 1
ATOM 1755 N N . ARG A 1 222 ? -18.261 0.158 25.790 1.00 95.00 222 ARG A N 1
ATOM 1756 C CA . ARG A 1 222 ? -18.644 -0.926 26.713 1.00 95.00 222 ARG A CA 1
ATOM 1757 C C . ARG A 1 222 ? -18.248 -0.602 28.155 1.00 95.00 222 ARG A C 1
ATOM 1759 O O . ARG A 1 222 ? -19.065 -0.792 29.050 1.00 95.00 222 ARG A O 1
ATOM 1766 N N . GLN A 1 223 ? -17.055 -0.050 28.369 1.00 94.56 223 GLN A N 1
ATOM 1767 C CA . GLN A 1 223 ? -16.591 0.374 29.695 1.00 94.56 223 GLN A CA 1
ATOM 1768 C C . GLN A 1 223 ? -17.475 1.484 30.282 1.00 94.56 223 GLN A C 1
ATOM 1770 O O . GLN A 1 223 ? -17.956 1.355 31.405 1.00 94.56 223 GLN A O 1
ATOM 1775 N N . LYS A 1 224 ? -17.806 2.520 29.500 1.00 93.00 224 LYS A N 1
ATOM 1776 C CA . LYS A 1 224 ? -18.734 3.580 29.938 1.00 93.00 224 LYS A CA 1
ATOM 1777 C C . LYS A 1 224 ? -20.129 3.048 30.283 1.00 93.00 224 LYS A C 1
ATOM 1779 O O . LYS A 1 224 ? -20.745 3.514 31.236 1.00 93.00 224 LYS A O 1
ATOM 1784 N N . GLN A 1 225 ? -20.631 2.065 29.530 1.00 90.62 225 GLN A N 1
ATOM 1785 C CA . GLN A 1 225 ? -21.911 1.410 29.834 1.00 90.62 225 GLN A CA 1
ATOM 1786 C C . GLN A 1 225 ? -21.878 0.632 31.150 1.00 90.62 225 GLN A C 1
ATOM 1788 O O . GLN A 1 225 ? -22.879 0.632 31.863 1.00 90.62 225 GLN A O 1
ATOM 1793 N N . ALA A 1 226 ? -20.768 -0.044 31.453 1.00 91.31 226 ALA A N 1
ATOM 1794 C CA . ALA A 1 226 ? -20.606 -0.782 32.702 1.00 91.31 226 ALA A CA 1
ATOM 1795 C C . ALA A 1 226 ? -20.586 0.171 33.909 1.00 91.31 226 ALA A C 1
ATOM 1797 O O . ALA A 1 226 ? -21.393 0.008 34.821 1.00 91.31 226 ALA A O 1
ATOM 1798 N N . LEU A 1 227 ? -19.791 1.244 33.840 1.00 89.94 227 LEU A N 1
ATOM 1799 C CA . LEU A 1 227 ? -19.700 2.263 34.897 1.00 89.94 227 LEU A CA 1
ATOM 1800 C C . LEU A 1 227 ? -21.038 2.979 35.153 1.00 89.94 227 LEU A C 1
ATOM 1802 O O . LEU A 1 227 ? -21.415 3.245 36.296 1.00 89.94 227 LEU A O 1
ATOM 1806 N N . ALA A 1 228 ? -21.806 3.256 34.093 1.00 87.38 228 ALA A N 1
ATOM 1807 C CA . ALA A 1 228 ? -23.142 3.840 34.217 1.00 87.38 228 ALA A CA 1
ATOM 1808 C C . ALA A 1 228 ? -24.160 2.897 34.893 1.00 87.38 228 ALA A C 1
ATOM 1810 O O . ALA A 1 228 ? -25.137 3.362 35.479 1.00 87.38 228 ALA A O 1
ATOM 1811 N N . LYS A 1 229 ? -23.966 1.572 34.810 1.00 85.25 229 LYS A N 1
ATOM 1812 C CA . LYS A 1 229 ? -24.822 0.598 35.507 1.00 85.25 229 LYS A CA 1
ATOM 1813 C C . LYS A 1 229 ? -24.484 0.523 36.994 1.00 85.25 229 LYS A C 1
ATOM 1815 O O . LYS A 1 229 ? -25.412 0.556 37.798 1.00 85.25 229 LYS A O 1
ATOM 1820 N N . GLU A 1 230 ? -23.202 0.496 37.349 1.00 83.94 230 GLU A N 1
ATOM 1821 C CA . GLU A 1 230 ? -22.734 0.433 38.745 1.00 83.94 230 GLU A CA 1
ATOM 1822 C C . GLU A 1 230 ? -23.154 1.665 39.559 1.00 83.94 230 GLU A C 1
ATOM 1824 O O . GLU A 1 230 ? -23.662 1.550 40.675 1.00 83.94 230 GLU A O 1
ATOM 1829 N N . THR A 1 231 ? -23.053 2.856 38.966 1.00 75.50 231 THR A N 1
ATOM 1830 C CA . THR A 1 231 ? -23.513 4.105 39.602 1.00 75.50 231 THR A CA 1
ATOM 1831 C C . THR A 1 231 ? -25.029 4.147 39.816 1.00 75.50 231 THR A C 1
ATOM 1833 O O . THR A 1 231 ? -25.504 4.747 40.778 1.00 75.50 231 THR A O 1
ATOM 1836 N N . SER A 1 232 ? -25.810 3.459 38.976 1.00 66.31 232 SER A N 1
ATOM 1837 C CA . SER A 1 232 ? -27.268 3.380 39.134 1.00 66.31 232 SER A CA 1
ATOM 1838 C C . SER A 1 232 ? -27.740 2.360 40.179 1.00 66.31 232 SER A C 1
ATOM 1840 O O . SER A 1 232 ? -28.887 2.436 40.609 1.00 66.31 232 SER A O 1
ATOM 1842 N N . SER A 1 233 ? -26.885 1.430 40.624 1.00 59.06 233 SER A N 1
ATOM 1843 C CA . SER A 1 233 ? -27.263 0.389 41.598 1.00 59.06 233 SER A CA 1
ATOM 1844 C C . SER A 1 233 ? -27.231 0.822 43.070 1.00 59.06 233 SER A C 1
ATOM 1846 O O . SER A 1 233 ? -27.730 0.082 43.916 1.00 59.06 233 SER A O 1
ATOM 1848 N N . HIS A 1 234 ? -26.706 2.008 43.400 1.00 57.34 234 HIS A N 1
ATOM 1849 C CA . HIS A 1 234 ? -26.641 2.502 44.787 1.00 57.34 234 HIS A CA 1
ATOM 1850 C C . HIS A 1 234 ? -27.727 3.519 45.178 1.00 57.34 234 HIS A C 1
ATOM 1852 O O . HIS A 1 234 ? -27.749 3.972 46.319 1.00 57.34 234 HIS A O 1
ATOM 1858 N N . SER A 1 235 ? -28.696 3.808 44.300 1.00 52.34 235 SER A N 1
ATOM 1859 C CA . SER A 1 235 ? -29.916 4.544 44.670 1.00 52.34 235 SER A CA 1
ATOM 1860 C C . SER A 1 235 ? -31.163 3.684 44.408 1.00 52.34 235 SER A C 1
ATOM 1862 O O . SER A 1 235 ? -31.506 3.399 43.266 1.00 52.34 235 SER A O 1
ATOM 1864 N N . SER A 1 236 ? -31.845 3.259 45.483 1.00 47.25 236 SER A N 1
ATOM 1865 C CA . SER A 1 236 ? -33.055 2.402 45.538 1.00 47.25 236 SER A CA 1
ATOM 1866 C C . SER A 1 236 ? -32.833 0.910 45.193 1.00 47.25 236 SER A C 1
ATOM 1868 O O . SER A 1 236 ? -32.954 0.459 44.061 1.00 47.25 236 SER A O 1
ATOM 1870 N N . SER A 1 237 ? -32.469 0.052 46.151 1.00 50.31 237 SER A N 1
ATOM 1871 C CA . SER A 1 237 ? -33.426 -0.588 47.072 1.00 50.31 237 SER A CA 1
ATOM 1872 C C . SER A 1 237 ? -34.884 -0.528 46.576 1.00 50.31 237 SER A C 1
ATOM 1874 O O . SER A 1 237 ? -35.490 0.540 46.590 1.00 50.31 237 SER A O 1
ATOM 1876 N N . SER A 1 238 ? -35.440 -1.688 46.186 1.00 51.16 238 SER A N 1
ATOM 1877 C CA . SER A 1 238 ? -36.874 -2.061 46.243 1.00 51.16 238 SER A CA 1
ATOM 1878 C C . SER A 1 238 ? -37.805 -2.092 45.011 1.00 51.16 238 SER A C 1
ATOM 1880 O O . SER A 1 238 ? -38.981 -2.315 45.247 1.00 51.16 238 SER A O 1
ATOM 1882 N N . ASN A 1 239 ? -37.426 -1.969 43.722 1.00 58.34 239 ASN A N 1
ATOM 1883 C CA . ASN A 1 239 ? -38.485 -1.950 42.668 1.00 58.34 239 ASN A CA 1
ATOM 1884 C C . ASN A 1 239 ? -38.142 -2.454 41.240 1.00 58.34 239 ASN A C 1
ATOM 1886 O O . ASN A 1 239 ? -38.251 -1.683 40.288 1.00 58.34 239 ASN A O 1
ATOM 1890 N N . SER A 1 240 ? -37.829 -3.742 41.001 1.00 62.44 240 SER A N 1
ATOM 1891 C CA . SER A 1 240 ? -37.753 -4.228 39.593 1.00 62.44 240 SER A CA 1
ATOM 1892 C C . SER A 1 240 ? -38.397 -5.572 39.241 1.00 62.44 240 SER A C 1
ATOM 1894 O O . SER A 1 240 ? -38.707 -5.773 38.067 1.00 62.44 240 SER A O 1
ATOM 1896 N N . LEU A 1 241 ? -38.702 -6.448 40.205 1.00 61.69 241 LEU A N 1
ATOM 1897 C CA . LEU A 1 241 ? -39.441 -7.688 39.921 1.00 61.69 241 LEU A CA 1
ATOM 1898 C C . LEU A 1 241 ? -40.952 -7.510 40.095 1.00 61.69 241 LEU A C 1
ATOM 1900 O O . LEU A 1 241 ? -41.704 -7.821 39.176 1.00 61.69 241 LEU A O 1
ATOM 1904 N N . LEU A 1 242 ? -41.397 -6.892 41.196 1.00 59.00 242 LEU A N 1
ATOM 1905 C CA . LEU A 1 242 ? -42.823 -6.655 41.456 1.00 59.00 242 LEU A CA 1
ATOM 1906 C C . LEU A 1 242 ? -43.456 -5.715 40.414 1.00 59.00 242 LEU A C 1
ATOM 1908 O O . LEU A 1 242 ? -44.552 -5.963 39.929 1.00 59.00 242 LEU A O 1
ATOM 1912 N N . LYS A 1 243 ? -42.731 -4.669 39.999 1.00 60.25 243 LYS A N 1
ATOM 1913 C CA . LYS A 1 243 ? -43.204 -3.705 38.991 1.00 60.25 243 LYS A CA 1
ATOM 1914 C C . LYS A 1 243 ? -43.253 -4.308 37.579 1.00 60.25 243 LYS A C 1
ATOM 1916 O O . LYS A 1 243 ? -44.148 -3.976 36.810 1.00 60.25 243 LYS A O 1
ATOM 1921 N N . LYS A 1 244 ? -42.329 -5.224 37.247 1.00 63.78 244 LYS A N 1
ATOM 1922 C CA . LYS A 1 244 ? -42.375 -6.006 35.997 1.00 63.78 244 LYS A CA 1
ATOM 1923 C C . LYS A 1 244 ? -43.508 -7.032 36.008 1.00 63.78 244 LYS A C 1
ATOM 1925 O O . LYS A 1 244 ? -44.162 -7.186 34.984 1.00 63.78 244 LYS A O 1
ATOM 1930 N N . ALA A 1 245 ? -43.759 -7.681 37.145 1.00 63.22 245 ALA A N 1
ATOM 1931 C CA . ALA A 1 245 ? -44.877 -8.604 37.311 1.00 63.22 245 ALA A CA 1
ATOM 1932 C C . ALA A 1 245 ? -46.228 -7.874 37.205 1.00 63.22 245 ALA A C 1
ATOM 1934 O O . ALA A 1 245 ? -47.068 -8.281 36.416 1.00 63.22 245 ALA A O 1
ATOM 1935 N N . LEU A 1 246 ? -46.400 -6.737 37.890 1.00 58.34 246 LEU A N 1
ATOM 1936 C CA . LEU A 1 246 ? -47.635 -5.943 37.845 1.00 58.34 246 LEU A CA 1
ATOM 1937 C C . LEU A 1 246 ? -47.948 -5.382 36.448 1.00 58.34 246 LEU A C 1
ATOM 1939 O O . LEU A 1 246 ? -49.108 -5.343 36.060 1.00 58.34 246 LEU A O 1
ATOM 1943 N N . LEU A 1 247 ? -46.936 -4.985 35.669 1.00 61.66 247 LEU A N 1
ATOM 1944 C CA . LEU A 1 247 ? -47.136 -4.511 34.291 1.00 61.66 247 LEU A CA 1
ATOM 1945 C C . LEU A 1 247 ? -47.370 -5.649 33.283 1.00 61.66 247 LEU A C 1
ATOM 1947 O O . LEU A 1 247 ? -47.982 -5.414 32.243 1.00 61.66 247 LEU A O 1
ATOM 1951 N N . ALA A 1 248 ? -46.900 -6.867 33.572 1.00 58.16 248 ALA A N 1
ATOM 1952 C CA . ALA A 1 248 ? -47.191 -8.050 32.763 1.00 58.16 248 ALA A CA 1
ATOM 1953 C C . ALA A 1 248 ? -48.630 -8.558 32.979 1.00 58.16 248 ALA A C 1
ATOM 1955 O O . ALA A 1 248 ? -49.225 -9.101 32.051 1.00 58.16 248 ALA A O 1
ATOM 1956 N N . SER A 1 249 ? -49.216 -8.317 34.157 1.00 53.59 249 SER A N 1
ATOM 1957 C CA . SER A 1 249 ? -50.589 -8.721 34.488 1.00 53.59 249 SER A CA 1
ATOM 1958 C C . SER A 1 249 ? -51.685 -7.855 33.851 1.00 53.59 249 SER A C 1
ATOM 1960 O O . SER A 1 249 ? -52.827 -8.296 33.773 1.00 53.59 249 SER A O 1
ATOM 1962 N N . SER A 1 250 ? -51.372 -6.644 33.376 1.00 54.09 250 SER A N 1
ATOM 1963 C CA . SER A 1 250 ? -52.375 -5.693 32.854 1.00 54.09 250 SER A CA 1
ATOM 1964 C C . SER A 1 250 ? -52.603 -5.766 31.334 1.00 54.09 250 SER A C 1
ATOM 1966 O O . SER A 1 250 ? -53.249 -4.886 30.774 1.00 54.09 250 SER A O 1
ATOM 1968 N N . SER A 1 251 ? -52.058 -6.776 30.642 1.00 48.66 251 SER A N 1
ATOM 1969 C CA . SER A 1 251 ? -52.026 -6.856 29.168 1.00 48.66 251 SER A CA 1
ATOM 1970 C C . SER A 1 251 ? -52.870 -7.997 28.572 1.00 48.66 251 SER A C 1
ATOM 1972 O O . SER A 1 251 ? -52.506 -8.543 27.531 1.00 48.66 251 SER A O 1
ATOM 1974 N N . THR A 1 252 ? -53.988 -8.367 29.197 1.00 53.25 252 THR A N 1
ATOM 1975 C CA . THR A 1 252 ? -54.938 -9.361 28.649 1.00 53.25 252 THR A CA 1
ATOM 1976 C C . THR A 1 252 ? -56.205 -8.748 28.041 1.00 53.25 252 THR A C 1
ATOM 1978 O O . THR A 1 252 ? -57.091 -9.491 27.632 1.00 53.25 252 THR A O 1
ATOM 1981 N N . SER A 1 253 ? -56.301 -7.417 27.927 1.00 51.66 253 SER A N 1
ATOM 1982 C CA . SER A 1 253 ? -57.424 -6.756 27.244 1.00 51.66 253 SER A CA 1
ATOM 1983 C C . SER A 1 253 ? -57.046 -6.351 25.806 1.00 51.66 253 SER A C 1
ATOM 1985 O O . SER A 1 253 ? -56.041 -5.652 25.638 1.00 51.66 253 SER A O 1
ATOM 1987 N N . PRO A 1 254 ? -57.811 -6.767 24.776 1.00 55.31 254 PRO A N 1
ATOM 1988 C CA . PRO A 1 254 ? -57.484 -6.542 23.364 1.00 55.31 254 PRO A CA 1
ATOM 1989 C C . PRO A 1 254 ? -57.676 -5.097 22.858 1.00 55.31 254 PRO A C 1
ATOM 1991 O O . PRO A 1 254 ? -57.257 -4.813 21.741 1.00 55.31 254 PRO A O 1
ATOM 1994 N N . ASP A 1 255 ? -58.202 -4.168 23.668 1.00 55.12 255 ASP A N 1
ATOM 1995 C CA . ASP A 1 255 ? -58.597 -2.820 23.209 1.00 55.12 255 ASP A CA 1
ATOM 1996 C C . ASP A 1 255 ? -57.773 -1.653 23.794 1.00 55.12 255 ASP A C 1
ATOM 1998 O O . ASP A 1 255 ? -58.232 -0.510 23.842 1.00 55.12 255 ASP A O 1
ATOM 2002 N N . PHE A 1 256 ? -56.535 -1.889 24.248 1.00 50.25 256 PHE A N 1
ATOM 2003 C CA . PHE A 1 256 ? -55.700 -0.792 24.757 1.00 50.25 256 PHE A CA 1
ATOM 2004 C C . PHE A 1 256 ? -54.984 -0.025 23.628 1.00 50.25 256 PHE A C 1
ATOM 2006 O O . PHE A 1 256 ? -54.219 -0.629 22.868 1.00 50.25 256 PHE A O 1
ATOM 2013 N N . PRO A 1 257 ? -55.137 1.311 23.525 1.00 51.91 257 PRO A N 1
ATOM 2014 C CA . PRO A 1 257 ? -54.573 2.062 22.413 1.00 51.91 257 PRO A CA 1
ATOM 2015 C C . PRO A 1 257 ? -53.038 2.091 22.437 1.00 51.91 257 PRO A C 1
ATOM 2017 O O . PRO A 1 257 ? -52.403 2.552 23.390 1.00 51.91 257 PRO A O 1
ATOM 2020 N N . SER A 1 258 ? -52.426 1.637 21.344 1.00 52.84 258 SER A N 1
ATOM 2021 C CA . SER A 1 258 ? -50.975 1.493 21.156 1.00 52.84 258 SER A CA 1
ATOM 2022 C C . SER A 1 258 ? -50.179 2.810 21.177 1.00 52.84 258 SER A C 1
ATOM 2024 O O . SER A 1 258 ? -48.950 2.779 21.245 1.00 52.84 258 SER A O 1
ATOM 2026 N N . TYR A 1 259 ? -50.840 3.973 21.180 1.00 55.91 259 TYR A N 1
ATOM 2027 C CA . TYR A 1 259 ? -50.180 5.281 21.104 1.00 55.91 259 TYR A CA 1
ATOM 2028 C C . TYR A 1 259 ? -49.601 5.793 22.437 1.00 55.91 259 TYR A C 1
ATOM 2030 O O . TYR A 1 259 ? -48.726 6.656 22.420 1.00 55.91 259 TYR A O 1
ATOM 2038 N N . LEU A 1 260 ? -49.999 5.247 23.596 1.00 51.03 260 LEU A N 1
ATOM 2039 C CA . LEU A 1 260 ? -49.453 5.667 24.903 1.00 51.03 260 LEU A CA 1
ATOM 2040 C C . LEU A 1 260 ? -48.155 4.941 25.308 1.00 51.03 260 LEU A C 1
ATOM 2042 O O . LEU A 1 260 ? -47.464 5.378 26.228 1.00 51.03 260 LEU A O 1
ATOM 2046 N N . LYS A 1 261 ? -47.763 3.867 24.607 1.00 49.75 261 LYS A N 1
ATOM 2047 C CA . LYS A 1 261 ? -46.551 3.083 24.929 1.00 49.75 261 LYS A CA 1
ATOM 2048 C C . LYS A 1 261 ? -45.248 3.711 24.411 1.00 49.75 261 LYS A C 1
ATOM 2050 O O . LYS A 1 261 ? -44.170 3.329 24.862 1.00 49.75 261 LYS A O 1
ATOM 2055 N N . ASN A 1 262 ? -45.333 4.700 23.518 1.00 49.44 262 ASN A N 1
ATOM 2056 C CA . ASN A 1 262 ? -44.162 5.322 22.892 1.00 49.44 262 ASN A CA 1
ATOM 2057 C C . ASN A 1 262 ? -43.520 6.463 23.700 1.00 49.44 262 ASN A C 1
ATOM 2059 O O . ASN A 1 262 ? -42.447 6.916 23.313 1.00 49.44 262 ASN A O 1
ATOM 2063 N N . ASN A 1 263 ? -44.107 6.904 24.823 1.00 45.62 263 ASN A N 1
ATOM 2064 C CA . ASN A 1 263 ? -43.672 8.143 25.488 1.00 45.62 263 ASN A CA 1
ATOM 2065 C C . ASN A 1 263 ? -42.981 7.976 26.861 1.00 45.62 263 ASN A C 1
ATOM 2067 O O . ASN A 1 263 ? -42.570 8.966 27.455 1.00 45.62 263 ASN A O 1
ATOM 2071 N N . MET A 1 264 ? -42.806 6.746 27.373 1.00 47.97 264 MET A N 1
ATOM 2072 C CA . MET A 1 264 ? -42.103 6.493 28.654 1.00 47.97 264 MET A CA 1
ATOM 2073 C C . MET A 1 264 ? -40.753 5.770 28.535 1.00 47.97 264 MET A C 1
ATOM 2075 O O . MET A 1 264 ? -40.072 5.579 29.541 1.00 47.97 264 MET A O 1
ATOM 2079 N N . ASN A 1 265 ? -40.291 5.451 27.323 1.00 49.75 265 ASN A N 1
ATOM 2080 C CA . ASN A 1 265 ? -38.872 5.162 27.100 1.00 49.75 265 ASN A CA 1
ATOM 2081 C C . ASN A 1 265 ? -38.114 6.489 26.979 1.00 49.75 265 ASN A C 1
ATOM 2083 O O . ASN A 1 265 ? -37.599 6.837 25.917 1.00 49.75 265 ASN A O 1
ATOM 2087 N N . SER A 1 266 ? -38.063 7.241 28.084 1.00 52.44 266 SER A N 1
ATOM 2088 C CA . SER A 1 266 ? -37.134 8.352 28.254 1.00 52.44 266 SER A CA 1
ATOM 2089 C C . SER A 1 266 ? -35.753 7.847 27.862 1.00 52.44 266 SER A C 1
ATOM 2091 O O . SER A 1 266 ? -35.200 6.939 28.489 1.00 52.44 266 SER A O 1
ATOM 2093 N N . GLN A 1 267 ? -35.269 8.376 26.742 1.00 55.97 267 GLN A N 1
ATOM 2094 C CA . GLN A 1 267 ? -34.021 8.019 26.101 1.00 55.97 267 GLN A CA 1
ATOM 2095 C C . GLN A 1 267 ? -32.890 8.179 27.113 1.00 55.97 267 GLN A C 1
ATOM 2097 O O . GLN A 1 267 ? -32.339 9.265 27.271 1.00 55.97 267 GLN A O 1
ATOM 2102 N N . LYS A 1 268 ? -32.524 7.101 27.817 1.00 62.78 268 LYS A N 1
ATOM 2103 C CA . LYS A 1 268 ? -31.247 7.088 28.523 1.00 62.78 268 LYS A CA 1
ATOM 2104 C C . LYS A 1 268 ? -30.191 7.366 27.452 1.00 62.78 268 LYS A C 1
ATOM 2106 O O . LYS A 1 268 ? -30.159 6.622 26.463 1.00 62.78 268 LYS A O 1
ATOM 2111 N N . PRO A 1 269 ? -29.396 8.442 27.585 1.00 69.19 269 PRO A N 1
ATOM 2112 C CA . PRO A 1 269 ? -28.458 8.835 26.550 1.00 69.19 269 PRO A CA 1
ATOM 2113 C C . PRO A 1 269 ? -27.550 7.643 26.263 1.00 69.19 269 PRO A C 1
ATOM 2115 O O . PRO A 1 269 ? -26.880 7.125 27.158 1.00 69.19 269 PRO A O 1
ATOM 2118 N N . LYS A 1 270 ? -27.587 7.145 25.020 1.00 77.19 270 LYS A N 1
ATOM 2119 C CA . LYS A 1 270 ? -26.690 6.071 24.590 1.00 77.19 270 LYS A CA 1
ATOM 2120 C C . LYS A 1 270 ? -25.268 6.598 24.791 1.00 77.19 270 LYS A C 1
ATOM 2122 O O . LYS A 1 270 ? -24.957 7.641 24.220 1.00 77.19 270 LYS A O 1
ATOM 2127 N N . PRO A 1 271 ? -24.406 5.925 25.568 1.00 81.62 271 PRO A N 1
ATOM 2128 C CA . PRO A 1 271 ? -23.071 6.435 25.835 1.00 8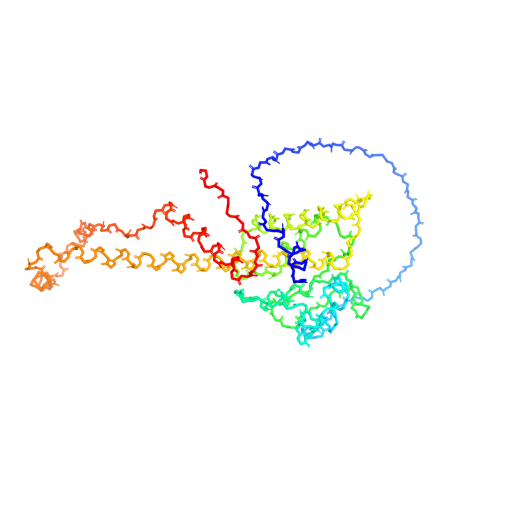1.62 271 PRO A CA 1
ATOM 2129 C C . PRO A 1 271 ? -22.302 6.558 24.522 1.00 81.62 271 PRO A C 1
ATOM 2131 O O . PRO A 1 271 ? -22.005 5.572 23.840 1.00 81.62 271 PRO A O 1
ATOM 2134 N N . SER A 1 272 ? -22.030 7.804 24.154 1.00 90.56 272 SER A N 1
ATOM 2135 C CA . SER A 1 272 ? -21.266 8.192 22.980 1.00 90.56 272 SER A CA 1
ATOM 2136 C C . SER A 1 272 ? -19.903 8.708 23.412 1.00 90.56 272 SER A C 1
ATOM 2138 O O . SER A 1 272 ? -19.782 9.368 24.441 1.00 90.56 272 SER A O 1
ATOM 2140 N N . LEU A 1 273 ? -18.882 8.426 22.606 1.00 92.75 273 LEU A N 1
ATOM 2141 C CA . LEU A 1 273 ? -17.578 9.057 22.777 1.00 92.75 273 LEU A CA 1
ATOM 2142 C C . LEU A 1 273 ? -17.639 10.489 22.255 1.00 92.75 273 LEU A C 1
ATOM 2144 O O . LEU A 1 273 ? -18.225 10.726 21.189 1.00 92.75 273 LEU A O 1
ATOM 2148 N N . THR A 1 274 ? -17.036 11.412 22.996 1.00 94.62 274 THR A N 1
ATOM 2149 C CA . THR A 1 274 ? -16.901 12.807 22.571 1.00 94.62 274 THR A CA 1
ATOM 2150 C C . THR A 1 274 ? -15.965 12.901 21.362 1.00 94.62 274 THR A C 1
ATOM 2152 O O . THR A 1 274 ? -15.230 11.964 21.040 1.00 94.62 274 THR A O 1
ATOM 2155 N N . ARG A 1 275 ? -15.993 14.034 20.650 1.00 94.44 275 ARG A N 1
ATOM 2156 C CA . ARG A 1 275 ? -15.076 14.274 19.523 1.00 94.44 275 ARG A CA 1
ATOM 2157 C C . ARG A 1 275 ? -13.612 14.228 19.972 1.00 94.44 275 ARG A C 1
ATOM 2159 O O . ARG A 1 275 ? -12.802 13.619 19.286 1.00 94.44 275 ARG A O 1
ATOM 2166 N N . HIS A 1 276 ? -13.306 14.817 21.125 1.00 94.38 276 HIS A N 1
ATOM 2167 C CA . HIS A 1 276 ? -11.959 14.816 21.689 1.00 94.38 276 HIS A CA 1
ATOM 2168 C C . HIS A 1 276 ? -11.486 13.396 22.033 1.00 94.38 276 HIS A C 1
ATOM 2170 O O . HIS A 1 276 ? -10.407 12.998 21.617 1.00 94.38 276 HIS A O 1
ATOM 2176 N N . GLU A 1 277 ? -12.331 12.583 22.679 1.00 94.62 277 GLU A N 1
ATOM 2177 C CA . GLU A 1 277 ? -11.998 11.181 22.981 1.00 94.62 277 GLU A CA 1
ATOM 2178 C C . GLU A 1 277 ? -11.693 10.377 21.718 1.00 94.62 277 GLU A C 1
ATOM 2180 O O . GLU A 1 277 ? -10.744 9.603 21.681 1.00 94.62 277 GLU A O 1
ATOM 2185 N N . LYS A 1 278 ? -12.484 10.576 20.661 1.00 95.06 278 LYS A N 1
ATOM 2186 C CA . LYS A 1 278 ? -12.237 9.944 19.363 1.00 95.06 278 LYS A CA 1
ATOM 2187 C C . LYS A 1 278 ? -10.893 10.368 18.772 1.00 95.06 278 LYS A C 1
ATOM 2189 O O . LYS A 1 278 ? -10.166 9.511 18.288 1.00 95.06 278 LYS A O 1
ATOM 2194 N N . GLN A 1 279 ? -10.557 11.655 18.837 1.00 94.12 279 GLN A N 1
ATOM 2195 C CA . GLN A 1 279 ? -9.273 12.153 18.345 1.00 94.12 279 GLN A CA 1
ATOM 2196 C C . GLN A 1 279 ? -8.100 11.522 19.106 1.00 94.12 279 GLN A C 1
ATOM 2198 O O . GLN A 1 279 ? -7.169 11.027 18.480 1.00 94.12 279 GLN A O 1
ATOM 2203 N N . VAL A 1 280 ? -8.178 11.465 20.439 1.00 95.06 280 VAL A N 1
ATOM 2204 C CA . VAL A 1 280 ? -7.149 10.832 21.282 1.00 95.06 280 VAL A CA 1
ATOM 2205 C C . VAL A 1 280 ? -6.977 9.355 20.926 1.00 95.06 280 VAL A C 1
ATOM 2207 O O . VAL A 1 280 ? -5.856 8.892 20.747 1.00 95.06 280 VAL A O 1
ATOM 2210 N N . VAL A 1 281 ? -8.082 8.619 20.759 1.00 96.12 281 VAL A N 1
ATOM 2211 C CA . VAL A 1 281 ? -8.037 7.201 20.367 1.00 96.12 281 VAL A CA 1
ATOM 2212 C C . VAL A 1 281 ? -7.419 7.020 18.983 1.00 96.12 281 VAL A C 1
ATOM 2214 O O . VAL A 1 281 ? -6.665 6.074 18.783 1.00 96.12 281 VAL A O 1
ATOM 2217 N N . TRP A 1 282 ? -7.731 7.903 18.033 1.00 94.88 282 TRP A N 1
ATOM 2218 C CA . TRP A 1 282 ? -7.151 7.851 16.693 1.00 94.88 282 TRP A CA 1
ATOM 2219 C C . TRP A 1 282 ? -5.629 8.016 16.735 1.00 94.88 282 TRP A C 1
ATOM 2221 O O . TRP A 1 282 ? -4.914 7.138 16.258 1.00 94.88 282 TRP A O 1
ATOM 2231 N N . VAL A 1 283 ? -5.143 9.081 17.382 1.00 94.31 283 VAL A N 1
ATOM 2232 C CA . VAL A 1 283 ? -3.702 9.345 17.530 1.00 94.31 283 VAL A CA 1
ATOM 2233 C C . VAL A 1 283 ? -3.011 8.185 18.242 1.00 94.31 283 VAL A C 1
ATOM 2235 O O . VAL A 1 283 ? -1.996 7.692 17.765 1.00 94.31 283 VAL A O 1
ATOM 2238 N N . GLN A 1 284 ? -3.595 7.683 19.333 1.00 95.56 284 GLN A N 1
ATOM 2239 C CA . GLN A 1 284 ? -3.042 6.555 20.080 1.00 95.56 284 GLN A CA 1
ATOM 2240 C C . GLN A 1 284 ? -2.895 5.299 19.210 1.00 95.56 284 GLN A C 1
ATOM 2242 O O . GLN A 1 284 ? -1.853 4.645 19.242 1.00 95.56 284 GLN A O 1
ATOM 2247 N N . VAL A 1 285 ? -3.934 4.943 18.450 1.00 96.56 285 VAL A N 1
ATOM 2248 C CA . VAL A 1 285 ? -3.913 3.769 17.565 1.00 96.56 285 VAL A CA 1
ATOM 2249 C C . VAL A 1 285 ? -2.855 3.929 16.477 1.00 96.56 285 VAL A C 1
ATOM 2251 O O . VAL A 1 285 ? -2.115 2.983 16.208 1.00 96.56 285 VAL A O 1
ATOM 2254 N N . GLN A 1 286 ? -2.748 5.122 15.896 1.00 94.00 286 GLN A N 1
ATOM 2255 C CA . GLN A 1 286 ? -1.745 5.425 14.885 1.00 94.00 286 GLN A CA 1
ATOM 2256 C C . GLN A 1 286 ? -0.327 5.305 15.463 1.00 94.00 286 GLN A C 1
ATOM 2258 O O . GLN A 1 286 ? 0.460 4.511 14.955 1.00 94.00 286 GLN A O 1
ATOM 2263 N N . SER A 1 287 ? -0.020 5.966 16.584 1.00 93.62 287 SER A N 1
ATOM 2264 C CA . SER A 1 287 ? 1.288 5.852 17.250 1.00 93.62 287 SER A CA 1
ATOM 2265 C C . SER A 1 287 ? 1.667 4.399 17.543 1.00 93.62 287 SER A C 1
ATOM 2267 O O . SER A 1 287 ? 2.782 3.973 17.247 1.00 93.62 287 SER A O 1
ATOM 2269 N N . GLN A 1 288 ? 0.731 3.613 18.087 1.00 95.81 288 GLN A N 1
ATOM 2270 C CA . GLN A 1 288 ? 0.967 2.201 18.398 1.00 95.81 288 GLN A CA 1
ATOM 2271 C C . GLN A 1 288 ? 1.243 1.370 17.141 1.00 95.81 288 GLN A C 1
ATOM 2273 O O . GLN A 1 288 ? 2.101 0.484 17.165 1.00 95.81 288 GLN A O 1
ATOM 2278 N N . LEU A 1 289 ? 0.535 1.642 16.040 1.00 95.31 289 LEU A N 1
ATOM 2279 C CA . LEU A 1 289 ? 0.757 0.950 14.777 1.00 95.31 289 LEU A CA 1
ATOM 2280 C C . LEU A 1 289 ? 2.145 1.250 14.207 1.00 95.31 289 LEU A C 1
ATOM 2282 O O . LEU A 1 289 ? 2.876 0.316 13.884 1.00 95.31 289 LEU A O 1
ATOM 2286 N N . TYR A 1 290 ? 2.516 2.526 14.110 1.00 93.81 290 TYR A N 1
ATOM 2287 C CA . TYR A 1 290 ? 3.802 2.938 13.547 1.00 93.81 290 TYR A CA 1
ATOM 2288 C C . TYR A 1 290 ? 4.975 2.424 14.386 1.00 93.81 290 TYR A C 1
ATOM 2290 O O . TYR A 1 290 ? 5.901 1.827 13.835 1.00 93.81 290 TYR A O 1
ATOM 2298 N N . GLN A 1 291 ? 4.874 2.510 15.717 1.00 93.94 291 GLN A N 1
ATOM 2299 C CA . GLN A 1 291 ? 5.859 1.932 16.632 1.00 93.94 291 GLN A CA 1
ATOM 2300 C C . GLN A 1 291 ? 6.015 0.419 16.420 1.00 93.94 291 GLN A C 1
ATOM 2302 O O . GLN A 1 291 ? 7.133 -0.087 16.330 1.00 93.94 291 GLN A O 1
ATOM 2307 N N . ARG A 1 292 ? 4.903 -0.319 16.298 1.00 94.88 292 ARG A N 1
ATOM 2308 C CA . ARG A 1 292 ? 4.917 -1.773 16.057 1.00 94.88 292 ARG A CA 1
ATOM 2309 C C . ARG A 1 292 ? 5.563 -2.140 14.720 1.00 94.88 292 ARG A C 1
ATOM 2311 O O . ARG A 1 292 ? 6.145 -3.214 14.606 1.00 94.88 292 ARG A O 1
ATOM 2318 N N . LEU A 1 293 ? 5.443 -1.273 13.717 1.00 92.44 293 LEU A N 1
ATOM 2319 C CA . LEU A 1 293 ? 6.036 -1.459 12.393 1.00 92.44 293 LEU A CA 1
ATOM 2320 C C . LEU A 1 293 ? 7.486 -0.959 12.295 1.00 92.44 293 LEU A C 1
ATOM 2322 O O . LEU A 1 293 ? 8.085 -1.116 11.229 1.00 92.44 293 LEU A O 1
ATOM 2326 N N . GLY A 1 294 ? 8.033 -0.375 13.368 1.00 91.75 294 GLY A N 1
ATOM 2327 C CA . GLY A 1 294 ? 9.363 0.235 13.373 1.00 91.75 294 GLY A CA 1
ATOM 2328 C C . GLY A 1 294 ? 9.473 1.419 12.412 1.00 91.75 294 GLY A C 1
ATOM 2329 O O . GLY A 1 294 ? 10.509 1.590 11.778 1.00 91.75 294 GLY A O 1
ATOM 2330 N N . LEU A 1 295 ? 8.382 2.168 12.233 1.00 88.88 295 LEU A N 1
ATOM 2331 C CA . LEU A 1 295 ? 8.341 3.365 11.402 1.00 88.88 295 LEU A CA 1
ATOM 2332 C C . LEU A 1 295 ? 8.481 4.596 12.298 1.00 88.88 295 LEU A C 1
ATOM 2334 O O . LEU A 1 295 ? 7.735 4.730 13.270 1.00 88.88 295 LEU A O 1
ATOM 2338 N N . ASP A 1 296 ? 9.385 5.504 11.940 1.00 80.19 296 ASP A N 1
ATOM 2339 C CA . ASP A 1 296 ? 9.530 6.778 12.642 1.00 80.19 296 ASP A CA 1
ATOM 2340 C C . ASP A 1 296 ? 8.394 7.720 12.210 1.00 80.19 296 ASP A C 1
ATOM 2342 O O . ASP A 1 296 ? 8.381 8.254 11.098 1.00 80.19 296 ASP A O 1
ATOM 2346 N N . TRP A 1 297 ? 7.394 7.870 13.078 1.00 81.12 297 TRP A N 1
ATOM 2347 C CA . TRP A 1 297 ? 6.265 8.779 12.892 1.00 81.12 297 TRP A CA 1
ATOM 2348 C C . TRP A 1 297 ? 6.033 9.604 14.147 1.00 81.12 297 TRP A C 1
ATOM 2350 O O . TRP A 1 297 ? 5.997 9.067 15.256 1.00 81.12 297 TRP A 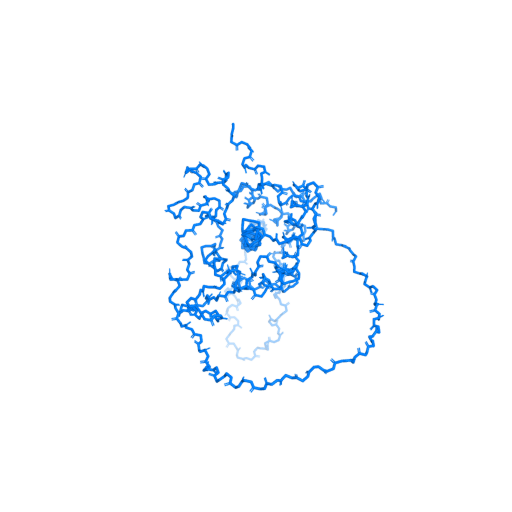O 1
ATOM 2360 N N . GLU A 1 298 ? 5.814 10.898 13.945 1.00 71.94 298 GLU A N 1
ATOM 2361 C CA . GLU A 1 298 ? 5.486 11.854 14.993 1.00 71.94 298 GLU A CA 1
ATOM 2362 C C . GLU A 1 298 ? 4.080 12.409 14.755 1.00 71.94 298 GLU A C 1
ATOM 2364 O O . GLU A 1 298 ? 3.683 12.678 13.619 1.00 71.94 298 GLU A O 1
ATOM 2369 N N . ALA A 1 299 ? 3.303 12.534 15.833 1.00 67.94 299 ALA A N 1
ATOM 2370 C CA . ALA A 1 299 ? 1.973 13.121 15.765 1.00 67.94 299 ALA A CA 1
ATOM 2371 C C . ALA A 1 299 ? 2.073 14.632 15.570 1.00 67.94 299 ALA A C 1
ATOM 2373 O O . ALA A 1 299 ? 2.897 15.279 16.214 1.00 67.94 299 ALA A O 1
ATOM 2374 N N . ASP A 1 300 ? 1.178 15.192 14.756 1.00 63.72 300 ASP A N 1
ATOM 2375 C CA . ASP A 1 300 ? 1.018 16.640 14.683 1.00 63.72 300 ASP A CA 1
ATOM 2376 C C . ASP A 1 300 ? 0.678 17.195 16.076 1.00 63.72 300 ASP A C 1
ATOM 2378 O O . ASP A 1 300 ? -0.156 16.628 16.800 1.00 63.72 300 ASP A O 1
ATOM 2382 N N . GLU A 1 301 ? 1.303 18.317 16.445 1.00 63.75 301 GLU A N 1
ATOM 2383 C CA . GLU A 1 301 ? 0.914 19.061 17.639 1.00 63.75 301 GLU A CA 1
ATOM 2384 C C . GLU A 1 301 ? -0.572 19.426 17.521 1.00 63.75 301 GLU A C 1
ATOM 2386 O O . GLU A 1 301 ? -1.014 20.050 16.554 1.00 63.75 301 GLU A O 1
ATOM 2391 N N . LEU A 1 302 ? -1.366 18.968 18.489 1.00 54.25 302 LEU A N 1
ATOM 2392 C CA . LEU A 1 302 ? -2.804 19.209 18.526 1.00 54.25 302 LEU A CA 1
ATOM 2393 C C . LEU A 1 302 ? -3.050 20.710 18.747 1.00 54.25 302 LEU A C 1
ATOM 2395 O O . LEU A 1 302 ? -2.951 21.178 19.881 1.00 54.25 302 LEU A O 1
ATOM 2399 N N . VAL A 1 303 ? -3.368 21.443 17.675 1.00 38.69 303 VAL A N 1
ATOM 2400 C CA . VAL A 1 303 ? -3.866 22.833 17.732 1.00 38.69 303 VAL A CA 1
ATOM 2401 C C . VAL A 1 303 ? -5.343 22.865 18.116 1.00 38.69 303 VAL A C 1
ATOM 2403 O O . VAL A 1 303 ? -6.131 22.074 17.542 1.00 38.69 303 VAL A O 1
#

pLDDT: mean 80.38, std 22.8, range [25.8, 98.75]

Foldseek 3Di:
DPVVVLVVFQVLAADDDDPDDDDDDDDDDDDDDDDDDDDDDDPPPDDPQDAAEDALVVQADQDCCQQADVVQQVDCVQADPSSHGPLLDDPFPPSVVLSSLLRLAEQDDDVVRVPPHHHHPDPLHDHHYDHQQDDLVSQLVRQLPGSRPVVLVDDSVVSSVLLSSLLVSLLVVQPVVDPDDDSSDGHRSNSSSSSSSSSSVVSRLVSRLVVQLVVVQVVVLVVVVVVVVVVVVPPDDDDDPVVVVVVVVVPPDPDDDPVVVPPPPPPPDRDHDDPVRSVVSSVVSSVVSCVSSSHNYDDDDDD